Protein 1V7L (pdb70)

CATH classification: 3.20.19.10

B-factor: mean 31.14, std 14.41, range [12.65, 94.28]

Foldseek 3Di:
DKFKAFEAEEEEDAELCQQANPVQPPDPDLLSLLQCGSCPPDVCPSVPQAARYEYEYEEAHHDDDLDLSSLSNCVSRNHQAYEYQYYHVSNVVSNLQQQGWYWHDDDPVHDGGFIWMADQAFQWIQGPNDIDHTHHDHPVSNQCNVLRGVVSSCVVVPPVDD/DKFKAFEAEEEEDAALCQQQPPPPPPPLPLVSSLQCGSCPVCVPDSVPGAARYEYEYEYAAHADDLRLSSLSNCVSRNHQAYEYQYYHVSNVVSNLQQQGWYWHDHCPVHDGGFIWMADQAQQWIDTPNDIDRTHTDDPVSNQCNVLRGVVSVCVVVVVVVDD

Organism: Pyrococcus horikoshii (strain ATCC 700860 / DSM 12428 / JCM 9974 / NBRC 100139 / OT-3) (NCBI:txid70601)

Structure (mmCIF, N/CA/C/O backbone):
data_1V7L
#
_entry.id   1V7L
#
_cell.length_a   95.208
_cell.length_b   95.208
_cell.length_c   152.258
_cell.angle_alpha   90.00
_cell.angle_beta   90.00
_cell.angle_gamma   120.00
#
_symmetry.space_group_name_H-M   'P 62 2 2'
#
loop_
_entity.id
_entity.type
_entity.pdbx_description
1 polymer '3-isopropylmalate dehydratase small subunit'
2 water water
#
loop_
_atom_site.group_PDB
_atom_site.id
_atom_site.type_symbol
_atom_site.label_atom_id
_atom_site.label_alt_id
_atom_site.label_comp_id
_atom_site.label_asym_id
_atom_site.label_entity_id
_atom_site.label_seq_id
_atom_site.pdbx_PDB_ins_code
_atom_site.Cartn_x
_atom_site.Cartn_y
_atom_site.Cartn_z
_atom_site.occupancy
_atom_site.B_iso_or_equiv
_atom_site.auth_seq_id
_atom_site.auth_comp_id
_atom_site.auth_asym_id
_atom_site.auth_atom_id
_atom_site.pdbx_PDB_model_num
ATOM 1 N N . MET A 1 1 ? -27.804 20.528 -1.123 1.00 32.67 1 MET A N 1
ATOM 2 C CA . MET A 1 1 ? -26.616 21.377 -0.848 1.00 29.93 1 MET A CA 1
ATOM 3 C C . MET A 1 1 ? -25.477 20.977 -1.764 1.00 29.08 1 MET A C 1
ATOM 4 O O . MET A 1 1 ? -24.531 20.305 -1.324 1.00 26.96 1 MET A O 1
ATOM 9 N N . ILE A 1 2 ? -25.575 21.378 -3.031 1.00 26.06 2 ILE A N 1
ATOM 10 C CA . ILE A 1 2 ? -24.546 21.059 -4.009 1.00 24.85 2 ILE A CA 1
ATOM 11 C C . ILE A 1 2 ? -24.051 22.378 -4.600 1.00 24.24 2 ILE A C 1
ATOM 12 O O . ILE A 1 2 ? -24.834 23.258 -4.962 1.00 21.83 2 ILE A O 1
ATOM 17 N N . THR A 1 3 ? -22.736 22.521 -4.656 1.00 22.71 3 THR A N 1
ATOM 18 C CA . THR A 1 3 ? -22.134 23.745 -5.155 1.00 20.79 3 THR A CA 1
ATOM 19 C C . THR A 1 3 ? -20.988 23.389 -6.082 1.00 21.24 3 THR A C 1
ATOM 20 O O . THR A 1 3 ? -20.435 22.297 -6.000 1.00 20.00 3 THR A O 1
ATOM 24 N N . THR A 1 4 ? -20.623 24.328 -6.947 1.00 21.39 4 THR A N 1
ATOM 25 C CA . THR A 1 4 ? -19.516 24.122 -7.875 1.00 21.36 4 THR A CA 1
ATOM 26 C C . THR A 1 4 ? -18.668 25.368 -7.810 1.00 20.80 4 THR A C 1
ATOM 27 O O . THR A 1 4 ? -19.190 26.473 -7.848 1.00 19.26 4 THR A O 1
ATOM 31 N N . GLY A 1 5 ? -17.361 25.187 -7.691 1.00 19.92 5 GLY A N 1
ATOM 32 C CA . GLY A 1 5 ? -16.490 26.335 -7.629 1.00 19.10 5 GLY A CA 1
ATOM 33 C C . GLY A 1 5 ? -15.043 25.889 -7.635 1.00 19.08 5 GLY A C 1
ATOM 34 O O . GLY A 1 5 ? -14.722 24.715 -7.828 1.00 19.25 5 GLY A O 1
ATOM 35 N N . LYS A 1 6 ? -14.173 26.849 -7.388 1.00 18.63 6 LYS A N 1
ATOM 36 C CA . LYS A 1 6 ? -12.747 26.615 -7.394 1.00 17.84 6 LYS A CA 1
ATOM 37 C C . LYS A 1 6 ? -12.202 26.398 -6.003 1.00 16.05 6 LYS A C 1
ATOM 38 O O . LYS A 1 6 ? -12.672 26.998 -5.037 1.00 15.81 6 LYS A O 1
ATOM 44 N N . VAL A 1 7 ? -11.207 25.526 -5.914 1.00 15.54 7 VAL A N 1
ATOM 45 C CA . VAL A 1 7 ? -10.523 25.253 -4.668 1.00 13.81 7 VAL A CA 1
ATOM 46 C C . VAL A 1 7 ? -9.461 26.310 -4.372 1.00 16.50 7 VAL A C 1
ATOM 47 O O . VAL A 1 7 ? -8.681 26.694 -5.254 1.00 15.33 7 VAL A O 1
ATOM 51 N N . TRP A 1 8 ? -9.465 26.807 -3.140 1.00 15.16 8 TRP A N 1
ATOM 52 C CA . TRP A 1 8 ? -8.445 27.733 -2.672 1.00 17.22 8 TRP A CA 1
ATOM 53 C C . TRP A 1 8 ? -7.835 26.852 -1.593 1.00 16.48 8 TRP A C 1
ATOM 54 O O . TRP A 1 8 ? -8.453 26.595 -0.562 1.00 16.44 8 TRP A O 1
ATOM 65 N N . LYS A 1 9 ? -6.635 26.362 -1.848 1.00 16.55 9 LYS A N 1
ATOM 66 C CA . LYS A 1 9 ? -5.990 25.433 -0.926 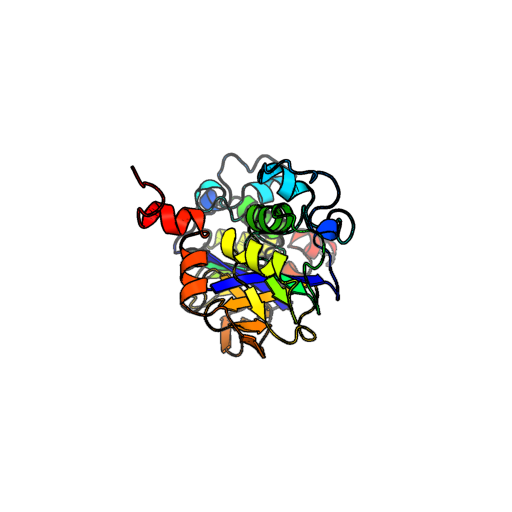1.00 16.08 9 LYS A CA 1
ATOM 67 C C . LYS A 1 9 ? -5.069 26.118 0.070 1.00 17.09 9 LYS A C 1
ATOM 68 O O . LYS A 1 9 ? -4.327 27.028 -0.294 1.00 15.12 9 LYS A O 1
ATOM 74 N N . PHE A 1 10 ? -5.136 25.689 1.327 1.00 14.96 10 PHE A N 1
ATOM 75 C CA . PHE A 1 10 ? -4.298 26.223 2.391 1.00 16.55 10 PHE A CA 1
ATOM 76 C C . PHE A 1 10 ? -3.669 25.034 3.089 1.00 16.01 10 PHE A C 1
ATOM 77 O O . PHE A 1 10 ? -4.100 23.902 2.878 1.00 16.20 10 PHE A O 1
ATOM 85 N N . GLY A 1 11 ? -2.666 25.293 3.924 1.00 15.29 11 GLY A N 1
ATOM 86 C CA . GLY A 1 11 ? -1.985 24.212 4.620 1.00 19.33 11 GLY A CA 1
ATOM 87 C C . GLY A 1 11 ? -2.543 23.867 5.994 1.00 20.10 11 GLY A C 1
ATOM 88 O O . GLY A 1 11 ? -3.756 23.972 6.225 1.00 20.36 11 GLY A O 1
ATOM 89 N N . ASP A 1 12 ? -1.657 23.449 6.895 1.00 18.62 12 ASP A N 1
ATOM 90 C CA . ASP A 1 12 ? -2.030 23.081 8.263 1.00 21.23 12 ASP A CA 1
ATOM 91 C C . ASP A 1 12 ? -2.051 24.255 9.212 1.00 20.71 12 ASP A C 1
ATOM 92 O O . ASP A 1 12 ? -1.395 25.275 8.991 1.00 17.96 12 ASP A O 1
ATOM 97 N N . ASP A 1 13 ? -2.783 24.070 10.298 1.00 21.42 13 ASP A N 1
ATOM 98 C CA . ASP A 1 13 ? -2.884 25.061 11.356 1.00 21.98 13 ASP A CA 1
ATOM 99 C C . ASP A 1 13 ? -3.255 26.473 10.937 1.00 21.53 13 ASP A C 1
ATOM 100 O O . ASP A 1 13 ? -2.719 27.442 11.470 1.00 21.54 13 ASP A O 1
ATOM 105 N N . ILE A 1 14 ? -4.173 26.613 9.989 1.00 20.38 14 ILE A N 1
ATOM 106 C CA . ILE A 1 14 ? -4.582 27.954 9.598 1.00 18.22 14 ILE A CA 1
ATOM 107 C C . ILE A 1 14 ? -5.320 28.542 10.794 1.00 19.33 14 ILE A C 1
ATOM 108 O O . ILE A 1 14 ? -6.299 27.962 11.286 1.00 18.78 14 ILE A O 1
ATOM 113 N N . SER A 1 15 ? -4.859 29.677 11.291 1.00 18.58 15 SER A N 1
ATOM 114 C CA . SER A 1 15 ? -5.540 30.285 12.426 1.00 17.24 15 SER A CA 1
ATOM 115 C C . SER A 1 15 ? -6.676 31.212 11.989 1.00 17.67 15 SER A C 1
ATOM 116 O O . SER A 1 15 ? -6.713 31.707 10.862 1.00 16.58 15 SER A O 1
ATOM 119 N N . THR A 1 16 ? -7.612 31.468 12.891 1.00 19.37 16 THR A N 1
ATOM 120 C CA . THR A 1 16 ? -8.710 32.362 12.536 1.00 19.85 16 THR A CA 1
ATOM 121 C C . THR A 1 16 ? -8.110 33.744 12.331 1.00 19.42 16 THR A C 1
ATOM 122 O O . THR A 1 16 ? -8.601 34.549 11.543 1.00 16.94 16 THR A O 1
ATOM 126 N N . ASP A 1 17 ? -7.016 34.008 13.034 1.00 20.55 17 ASP A N 1
ATOM 127 C CA . ASP A 1 17 ? -6.342 35.291 12.926 1.00 23.03 17 ASP A CA 1
ATOM 128 C C . ASP A 1 17 ? -5.783 35.506 11.505 1.00 23.39 17 ASP A C 1
ATOM 129 O O . ASP A 1 17 ? -5.706 36.635 11.025 1.00 25.83 17 ASP A O 1
ATOM 134 N N . GLU A 1 18 ? -5.409 34.425 10.825 1.00 23.35 18 GLU A N 1
ATOM 135 C CA . GLU A 1 18 ? -4.914 34.517 9.451 1.00 21.02 18 GLU A CA 1
ATOM 136 C C . GLU A 1 18 ? -6.108 34.741 8.513 1.00 21.52 18 GLU A C 1
ATOM 137 O O . GLU A 1 18 ? -6.000 35.441 7.517 1.00 19.21 18 GLU A O 1
ATOM 143 N N . ILE A 1 19 ? -7.242 34.124 8.828 1.00 19.99 19 ILE A N 1
ATOM 144 C CA . ILE A 1 19 ? -8.440 34.281 8.007 1.00 20.47 19 ILE A CA 1
ATOM 145 C C . ILE A 1 19 ? -8.933 35.726 8.139 1.00 19.18 19 ILE A C 1
ATOM 146 O O . ILE A 1 19 ? -9.199 36.382 7.151 1.00 22.51 19 ILE A O 1
ATOM 151 N N . THR A 1 20 ? -9.079 36.214 9.362 1.00 21.08 20 THR A N 1
ATOM 152 C CA . THR A 1 20 ? -9.489 37.600 9.571 1.00 21.43 20 THR A CA 1
ATOM 153 C C . THR A 1 20 ? -8.631 38.175 10.679 1.00 23.39 20 THR A C 1
ATOM 154 O O . THR A 1 20 ? -8.837 37.867 11.855 1.00 20.60 20 THR A O 1
ATOM 158 N N . PRO A 1 21 ? -7.632 38.999 10.314 1.00 26.27 21 PRO A N 1
ATOM 159 C CA . PRO A 1 21 ? -6.775 39.591 11.341 1.00 30.20 21 PRO A CA 1
ATOM 160 C C . PRO A 1 21 ? -7.615 40.237 12.441 1.00 34.43 21 PRO A C 1
ATOM 161 O O . PRO A 1 21 ? -8.699 40.791 12.182 1.00 35.75 21 PRO A O 1
ATOM 165 N N . GLY A 1 22 ? -7.109 40.151 13.668 1.00 37.41 22 GLY A N 1
ATOM 166 C CA . GLY A 1 22 ? -7.807 40.698 14.821 1.00 38.66 22 GLY A CA 1
ATOM 167 C C . GLY A 1 22 ? -8.126 42.179 14.764 1.00 40.20 22 GLY A C 1
ATOM 168 O O . GLY A 1 22 ? -8.902 42.681 15.572 1.00 41.88 22 GLY A O 1
ATOM 169 N N . ARG A 1 23 ? -7.535 42.893 13.818 1.00 41.27 23 ARG A N 1
ATOM 170 C CA . ARG A 1 23 ? -7.812 44.312 13.705 1.00 42.43 23 ARG A CA 1
ATOM 171 C C . ARG A 1 23 ? -9.031 44.564 12.806 1.00 42.75 23 ARG A C 1
ATOM 172 O O . ARG A 1 23 ? -9.232 45.696 12.362 1.00 43.95 23 ARG A O 1
ATOM 180 N N . TYR A 1 24 ? -9.855 43.539 12.558 1.00 40.98 24 TYR A N 1
ATOM 181 C CA . TYR A 1 24 ? -11.008 43.704 11.660 1.00 40.57 24 TYR A CA 1
ATOM 182 C C . TYR A 1 24 ? -12.415 43.311 12.121 1.00 41.40 24 TYR A C 1
ATOM 183 O O . TYR A 1 24 ? -13.392 43.566 11.404 1.00 40.84 24 TYR A O 1
ATOM 192 N N . ASN A 1 25 ? -12.535 42.691 13.287 1.00 41.05 25 ASN A N 1
ATOM 193 C CA . ASN A 1 25 ? -13.843 42.251 13.758 1.00 43.02 25 ASN A CA 1
ATOM 194 C C . ASN A 1 25 ? -14.831 43.365 14.129 1.00 42.33 25 ASN A C 1
ATOM 195 O O . ASN A 1 25 ? -16.045 43.177 14.016 1.00 43.30 25 ASN A O 1
ATOM 200 N N . LEU A 1 26 ? -14.323 44.518 14.556 1.00 41.44 26 LEU A N 1
ATOM 201 C CA . LEU A 1 26 ? -15.197 45.619 14.930 1.00 41.20 26 LEU A CA 1
ATOM 202 C C . LEU A 1 26 ? -16.015 46.123 13.751 1.00 41.48 26 LEU A C 1
ATOM 203 O O . LEU A 1 26 ? -15.680 47.134 13.125 1.00 39.44 26 LEU A O 1
ATOM 208 N N . THR A 1 27 ? -17.095 45.401 13.458 1.00 41.56 27 THR A N 1
ATOM 209 C CA . THR A 1 27 ? -17.996 45.733 12.355 1.00 41.34 27 THR A CA 1
ATOM 210 C C . THR A 1 27 ? -19.222 44.818 12.387 1.00 41.27 27 THR A C 1
ATOM 211 O O . THR A 1 27 ? -19.126 43.640 12.717 1.00 38.95 27 THR A O 1
ATOM 215 N N . LYS A 1 28 ? -20.385 45.375 12.075 1.00 41.12 28 LYS A N 1
ATOM 216 C CA . LYS A 1 28 ? -21.599 44.570 12.031 1.00 42.27 28 LYS A CA 1
ATOM 217 C C . LYS A 1 28 ? -21.961 44.433 10.547 1.00 41.39 28 LYS A C 1
ATOM 218 O O . LYS A 1 28 ? -23.140 44.343 10.154 1.00 39.77 28 LYS A O 1
ATOM 224 N N . ASP A 1 29 ? -20.906 44.418 9.729 1.00 37.92 29 ASP A N 1
ATOM 225 C CA . ASP A 1 29 ? -21.047 44.290 8.294 1.00 35.87 29 ASP A CA 1
ATOM 226 C C . ASP A 1 29 ? -20.129 43.162 7.804 1.00 34.37 29 ASP A C 1
ATOM 227 O O . ASP A 1 29 ? -18.924 43.351 7.589 1.00 33.01 29 ASP A O 1
ATOM 232 N N . PRO A 1 30 ? -20.695 41.961 7.638 1.00 33.04 30 PRO A N 1
ATOM 233 C CA . PRO A 1 30 ? -19.931 40.801 7.174 1.00 31.53 30 PRO A CA 1
ATOM 234 C C . PRO A 1 30 ? -19.224 41.104 5.847 1.00 29.66 30 PRO A C 1
ATOM 235 O O . PRO A 1 30 ? -18.156 40.571 5.578 1.00 27.94 30 PRO A O 1
ATOM 239 N N . LYS A 1 31 ? -19.827 41.964 5.030 1.00 28.74 31 LYS A N 1
ATOM 240 C CA . LYS A 1 31 ? -19.237 42.334 3.746 1.00 29.57 31 LYS A CA 1
ATOM 241 C C . LYS A 1 31 ? -17.865 42.954 3.966 1.00 29.44 31 LYS A C 1
ATOM 242 O O . LYS A 1 31 ? -16.946 42.743 3.177 1.00 28.73 31 LYS A O 1
ATOM 248 N N . GLU A 1 32 ? -17.715 43.703 5.054 1.00 27.52 32 GLU A N 1
ATOM 249 C CA . GLU A 1 32 ? -16.428 44.322 5.332 1.00 28.42 32 GLU A CA 1
ATOM 250 C C . GLU A 1 32 ? -15.406 43.259 5.669 1.00 27.50 32 GLU A C 1
ATOM 251 O O . GLU A 1 32 ? -14.255 43.350 5.256 1.00 27.25 32 GLU A O 1
ATOM 257 N N . LEU A 1 33 ? -15.832 42.237 6.403 1.00 24.54 33 LEU A N 1
ATOM 258 C CA . LEU A 1 33 ? -14.947 41.133 6.760 1.00 23.86 33 LEU A CA 1
ATOM 259 C C . LEU A 1 33 ? -14.540 40.387 5.495 1.00 23.92 33 LEU A C 1
ATOM 260 O O . LEU A 1 33 ? -13.384 39.999 5.324 1.00 24.19 33 LEU A O 1
ATOM 265 N N . ALA A 1 34 ? -15.512 40.175 4.613 1.00 24.04 34 ALA A N 1
ATOM 266 C CA . ALA A 1 34 ? -15.269 39.480 3.362 1.00 25.26 34 ALA A CA 1
ATOM 267 C C . ALA A 1 34 ? -14.091 40.091 2.611 1.00 26.15 34 ALA A C 1
ATOM 268 O O . ALA A 1 34 ? -13.296 39.383 2.008 1.00 26.50 34 ALA A O 1
ATOM 270 N N . LYS A 1 35 ? -13.989 41.414 2.652 1.00 26.45 35 LYS A N 1
ATOM 271 C CA . LYS A 1 35 ? -12.932 42.131 1.947 1.00 26.34 35 LYS A CA 1
ATOM 272 C C . LYS A 1 35 ? -11.526 41.877 2.460 1.00 24.09 35 LYS A C 1
ATOM 273 O O . LYS A 1 35 ? -10.553 42.035 1.711 1.00 22.49 35 LYS A O 1
ATOM 279 N N . ILE A 1 36 ? -11.404 41.492 3.724 1.00 21.95 36 ILE A N 1
ATOM 280 C CA . ILE A 1 36 ? -10.084 41.269 4.295 1.00 20.96 36 ILE A CA 1
ATOM 281 C C . ILE A 1 36 ? -9.730 39.820 4.617 1.00 22.24 36 ILE A C 1
ATOM 282 O O . ILE A 1 36 ? -8.698 39.550 5.260 1.00 21.66 36 ILE A O 1
ATOM 287 N N . ALA A 1 37 ? -10.559 38.888 4.148 1.00 18.92 37 ALA A N 1
ATOM 288 C CA . ALA A 1 37 ? -10.324 37.473 4.402 1.00 18.53 37 ALA A CA 1
ATOM 289 C C . ALA A 1 37 ? -8.962 37.034 3.826 1.00 18.71 37 ALA A C 1
ATOM 290 O O . ALA A 1 37 ? -8.693 37.227 2.636 1.00 17.89 37 ALA A O 1
ATOM 292 N N . PHE A 1 38 ? -8.120 36.450 4.679 1.00 17.05 38 PHE A N 1
ATOM 293 C CA . PHE A 1 38 ? -6.789 35.971 4.289 1.00 18.57 38 PHE A CA 1
ATOM 294 C C . PHE A 1 38 ? -5.945 37.071 3.657 1.00 21.01 38 PHE A C 1
ATOM 295 O O . PHE A 1 38 ? -5.002 36.780 2.914 1.00 21.95 38 PHE A O 1
ATOM 303 N N . ILE A 1 39 ? -6.289 38.319 3.961 1.00 22.22 39 ILE A N 1
ATOM 304 C CA . ILE A 1 39 ? -5.614 39.472 3.385 1.00 25.27 39 ILE A CA 1
ATOM 305 C C . ILE A 1 39 ? -4.082 39.451 3.471 1.00 25.91 39 ILE A C 1
ATOM 306 O O . ILE A 1 39 ? -3.408 39.811 2.513 1.00 24.50 39 ILE A O 1
ATOM 311 N N . GLU A 1 40 ? -3.529 39.002 4.592 1.00 27.68 40 GLU A N 1
ATOM 312 C CA . GLU A 1 40 ? -2.074 38.993 4.744 1.00 30.25 40 GLU A CA 1
ATOM 313 C C . GLU A 1 40 ? -1.339 37.755 4.258 1.00 31.61 40 GLU A C 1
ATOM 314 O O . GLU A 1 40 ? -0.150 37.832 3.960 1.00 33.99 40 GLU A O 1
ATOM 320 N N . VAL A 1 41 ? -2.020 36.619 4.178 1.00 30.78 41 VAL A N 1
ATOM 321 C CA . VAL A 1 41 ? -1.370 35.391 3.732 1.00 30.93 41 VAL A CA 1
ATOM 322 C C . VAL A 1 41 ? -1.617 35.116 2.240 1.00 30.25 41 VAL A C 1
ATOM 323 O O . VAL A 1 41 ? -0.798 34.501 1.565 1.00 31.37 41 VAL A O 1
ATOM 327 N N . ARG A 1 42 ? -2.747 35.577 1.724 1.00 29.34 42 ARG A N 1
ATOM 328 C CA . ARG A 1 42 ? -3.060 35.377 0.317 1.00 28.02 42 ARG A CA 1
ATOM 329 C C . ARG A 1 42 ? -3.927 36.535 -0.114 1.00 27.64 42 ARG A C 1
ATOM 330 O O . ARG A 1 42 ? -5.151 36.422 -0.183 1.00 27.92 42 ARG A O 1
ATOM 338 N N . PRO A 1 43 ? -3.296 37.677 -0.393 1.00 27.42 43 PRO A N 1
ATOM 339 C CA . PRO A 1 43 ? -3.976 38.899 -0.809 1.00 26.02 43 PRO A CA 1
ATOM 340 C C . PRO A 1 43 ? -4.952 38.840 -1.975 1.00 26.86 43 PRO A C 1
ATOM 341 O O . PRO A 1 43 ? -5.849 39.662 -2.048 1.00 26.86 43 PRO A O 1
ATOM 345 N N . ASP A 1 44 ? -4.804 37.884 -2.880 1.00 27.42 44 ASP A N 1
ATOM 346 C CA . ASP A 1 44 ? -5.737 37.842 -4.006 1.00 31.31 44 ASP A CA 1
ATOM 347 C C . ASP A 1 44 ? -7.011 37.053 -3.687 1.00 29.51 44 ASP A C 1
ATOM 348 O O . ASP A 1 44 ? -7.981 37.089 -4.449 1.00 28.38 44 ASP A O 1
ATOM 353 N N . PHE A 1 45 ? -7.025 36.366 -2.547 1.00 24.79 45 PHE A N 1
ATOM 354 C CA . PHE A 1 45 ? -8.194 35.584 -2.199 1.00 23.46 45 PHE A CA 1
ATOM 355 C C . PHE A 1 45 ? -9.529 36.368 -2.106 1.00 21.64 45 PHE A C 1
ATOM 356 O O . PHE A 1 45 ? -10.464 36.070 -2.833 1.00 21.86 45 PHE A O 1
ATOM 364 N N . ALA A 1 46 ? -9.616 37.375 -1.248 1.00 22.02 46 ALA A N 1
ATOM 365 C CA . ALA A 1 46 ? -10.871 38.108 -1.077 1.00 25.00 46 ALA A CA 1
ATOM 366 C C . ALA A 1 46 ? -11.499 38.682 -2.353 1.00 27.31 46 ALA A C 1
ATOM 367 O O . ALA A 1 46 ? -12.718 38.595 -2.549 1.00 26.55 46 ALA A O 1
ATOM 369 N N . ARG A 1 47 ? -10.671 39.255 -3.217 1.00 26.34 47 ARG A N 1
ATOM 370 C CA . ARG A 1 47 ? -11.149 39.857 -4.459 1.00 28.23 47 ARG A CA 1
ATOM 371 C C . ARG A 1 47 ? -11.448 38.839 -5.551 1.00 24.31 47 ARG A C 1
ATOM 372 O O . ARG A 1 47 ? -12.364 39.028 -6.351 1.00 25.63 47 ARG A O 1
ATOM 380 N N . ASN A 1 48 ? -10.706 37.739 -5.570 1.00 21.69 48 ASN A N 1
ATOM 381 C CA . ASN A 1 48 ? -10.908 36.748 -6.625 1.00 21.13 48 ASN A CA 1
ATOM 382 C C . ASN A 1 48 ? -11.872 35.603 -6.340 1.00 19.82 48 ASN A C 1
ATOM 383 O O . ASN A 1 48 ? -12.331 34.927 -7.264 1.00 17.99 48 ASN A O 1
ATOM 388 N N . VAL A 1 49 ? -12.159 35.365 -5.066 1.00 17.86 49 VAL A N 1
ATOM 389 C CA . VAL A 1 49 ? -13.093 34.306 -4.711 1.00 17.82 49 VAL A CA 1
ATOM 390 C C . VAL A 1 49 ? -14.475 34.615 -5.286 1.00 16.52 49 VAL A C 1
ATOM 391 O O . VAL A 1 49 ? -14.896 35.766 -5.327 1.00 17.14 49 VAL A O 1
ATOM 395 N N . ARG A 1 50 ? -15.160 33.577 -5.739 1.00 17.76 50 ARG A N 1
ATOM 396 C CA . ARG A 1 50 ? -16.524 33.710 -6.247 1.00 18.31 50 ARG A CA 1
ATOM 397 C C . ARG A 1 50 ? -17.411 32.781 -5.450 1.00 18.16 50 ARG A C 1
ATOM 398 O O . ARG A 1 50 ? -16.958 31.732 -4.991 1.00 18.36 50 ARG A O 1
ATOM 406 N N . PRO A 1 51 ? -18.688 33.155 -5.261 1.00 17.34 51 PRO A N 1
ATOM 407 C CA . PRO A 1 51 ? -19.578 32.275 -4.507 1.00 17.03 51 PRO A CA 1
ATOM 408 C C . PRO A 1 51 ? -19.496 30.872 -5.107 1.00 16.29 51 PRO A C 1
ATOM 409 O O . PRO A 1 51 ? -19.433 30.725 -6.317 1.00 16.72 51 PRO A O 1
ATOM 413 N N . GLY A 1 52 ? -19.464 29.855 -4.255 1.00 16.19 52 GLY A N 1
ATOM 414 C CA . GLY A 1 52 ? -19.375 28.490 -4.736 1.00 16.78 52 GLY A CA 1
ATOM 415 C C . GLY A 1 52 ? -17.958 27.952 -4.600 1.00 16.31 52 GLY A C 1
ATOM 416 O O . GLY A 1 52 ? -17.752 26.741 -4.601 1.00 16.47 52 GLY A O 1
ATOM 417 N N . ASP A 1 53 ? -16.974 28.848 -4.512 1.00 15.50 53 ASP A N 1
ATOM 418 C CA . ASP A 1 53 ? -15.593 28.397 -4.337 1.00 17.61 53 ASP A CA 1
ATOM 419 C C . ASP A 1 53 ? -15.498 27.723 -2.975 1.00 17.95 53 ASP A C 1
ATOM 420 O O . ASP A 1 53 ? -16.332 27.959 -2.084 1.00 18.08 53 ASP A O 1
ATOM 425 N N . VAL A 1 54 ? -14.487 26.880 -2.812 1.00 16.90 54 VAL A N 1
ATOM 426 C CA . VAL A 1 54 ? -14.306 26.160 -1.567 1.00 17.66 54 VAL A CA 1
ATOM 427 C C . VAL A 1 54 ? -12.926 26.350 -0.973 1.00 17.44 54 VAL A C 1
ATOM 428 O O . VAL A 1 54 ? -11.930 26.429 -1.690 1.00 14.78 54 VAL A O 1
ATOM 432 N N . VAL A 1 55 ? -12.888 26.483 0.343 1.00 15.14 55 VAL A N 1
ATOM 433 C CA . VAL A 1 55 ? -11.629 26.598 1.046 1.00 16.00 55 VAL A CA 1
ATOM 434 C C . VAL A 1 55 ? -11.267 25.160 1.419 1.00 15.06 55 VAL A C 1
ATOM 435 O O . VAL A 1 55 ? -12.067 24.443 2.022 1.00 15.54 55 VAL A O 1
ATOM 439 N N . VAL A 1 56 ? -10.086 24.723 1.011 1.00 14.89 56 VAL A N 1
ATOM 440 C CA . VAL A 1 56 ? -9.625 23.375 1.306 1.00 14.41 56 VAL A CA 1
ATOM 441 C C . VAL A 1 56 ? -8.340 23.558 2.097 1.00 15.69 56 VAL A C 1
ATOM 442 O O . VAL A 1 56 ? -7.483 24.362 1.728 1.00 14.90 56 VAL A O 1
ATOM 446 N N . ALA A 1 57 ? -8.196 22.815 3.189 1.00 15.39 57 ALA A N 1
ATOM 447 C CA . ALA A 1 57 ? -7.008 22.958 4.010 1.00 16.31 57 ALA A CA 1
ATOM 448 C C . ALA A 1 57 ? -6.568 21.636 4.576 1.00 17.88 57 ALA A C 1
ATOM 449 O O . ALA A 1 57 ? -7.230 20.606 4.379 1.00 18.32 57 ALA A O 1
ATOM 451 N N . GLY A 1 58 ? -5.452 21.688 5.295 1.00 17.56 58 GLY A N 1
ATOM 452 C CA . GLY A 1 58 ? -4.888 20.497 5.898 1.00 18.28 58 GLY A CA 1
ATOM 453 C C . GLY A 1 58 ? -5.450 20.310 7.286 1.00 18.82 58 GLY A C 1
ATOM 454 O O . GLY A 1 58 ? -6.646 20.481 7.506 1.00 18.20 58 GLY A O 1
ATOM 455 N N . LYS A 1 59 ? -4.602 19.979 8.247 1.00 19.23 59 LYS A N 1
ATOM 456 C CA . LYS A 1 59 ? -5.128 19.763 9.586 1.00 22.90 59 LYS A CA 1
ATOM 457 C C . LYS A 1 59 ? -5.319 21.045 10.380 1.00 21.85 59 LYS A C 1
ATOM 458 O O . LYS A 1 59 ? -4.773 22.104 10.040 1.00 19.69 59 LYS A O 1
ATOM 464 N N . ASN A 1 60 ? -6.145 20.935 11.413 1.00 20.76 60 ASN A N 1
ATOM 465 C CA . ASN A 1 60 ? -6.411 22.025 12.329 1.00 21.18 60 ASN A CA 1
ATOM 466 C C . ASN A 1 60 ? -6.803 23.324 11.691 1.00 21.13 60 ASN A C 1
ATOM 467 O O . ASN A 1 60 ? -6.281 24.381 12.038 1.00 19.68 60 ASN A O 1
ATOM 472 N N . PHE A 1 61 ? -7.737 23.264 10.759 1.00 21.30 61 PHE A N 1
ATOM 473 C CA . PHE A 1 61 ? -8.146 24.494 10.137 1.00 18.77 61 PHE A CA 1
ATOM 474 C C . PHE A 1 61 ? -9.000 25.289 11.110 1.00 19.59 61 PHE A C 1
ATOM 475 O O . PHE A 1 61 ? -9.973 24.780 11.676 1.00 18.45 61 PHE A O 1
ATOM 483 N N . GLY A 1 62 ? -8.628 26.544 11.307 1.00 18.89 62 GLY A N 1
ATOM 484 C CA . GLY A 1 62 ? -9.405 27.408 12.165 1.00 17.97 62 GLY A CA 1
ATOM 485 C C . GLY A 1 62 ? -9.054 27.419 13.630 1.00 20.26 62 GLY A C 1
ATOM 486 O O . GLY A 1 62 ? -9.913 27.715 14.457 1.00 19.10 62 GLY A O 1
ATOM 487 N N . ILE A 1 63 ? -7.814 27.090 13.972 1.00 18.38 63 ILE A N 1
ATOM 488 C CA . ILE A 1 63 ? -7.428 27.133 15.375 1.00 19.37 63 ILE A CA 1
ATOM 489 C C . ILE A 1 63 ? -7.163 28.587 15.768 1.00 18.45 63 ILE A C 1
ATOM 490 O O . ILE A 1 63 ? -7.273 29.492 14.939 1.00 17.56 63 ILE A O 1
ATOM 495 N N . GLY A 1 64 ? -6.831 28.807 17.034 1.00 20.76 64 GLY A N 1
ATOM 496 C CA . GLY A 1 64 ? -6.543 30.152 17.512 1.00 20.13 64 GLY A CA 1
ATOM 497 C C . GLY A 1 64 ? -7.755 30.846 18.118 1.00 20.47 64 GLY A C 1
ATOM 498 O O . GLY A 1 64 ? -8.579 30.214 18.764 1.00 23.07 64 GLY A O 1
ATOM 499 N N . SER A 1 65 ? -7.861 32.147 17.904 1.00 19.53 65 SER A N 1
ATOM 500 C CA . SER A 1 65 ? -8.967 32.944 18.438 1.00 21.80 65 SER A CA 1
ATOM 501 C C . SER A 1 65 ? -10.343 32.319 18.185 1.00 21.68 65 SER A C 1
ATOM 502 O O . SER A 1 65 ? -10.588 31.701 17.146 1.00 21.24 65 SER A O 1
ATOM 505 N N . SER A 1 66 ? -11.231 32.503 19.150 1.00 21.21 66 SER A N 1
ATOM 506 C CA . SER A 1 66 ? -12.585 31.987 19.089 1.00 23.44 66 SER A CA 1
ATOM 507 C C . SER A 1 66 ? -13.539 32.932 18.367 1.00 25.33 66 SER A C 1
ATOM 508 O O . SER A 1 66 ? -14.724 32.622 18.241 1.00 25.97 66 SER A O 1
ATOM 511 N N . ARG A 1 67 ? -13.041 34.078 17.911 1.00 24.39 67 ARG A N 1
ATOM 512 C CA . ARG A 1 67 ? -13.894 35.042 17.223 1.00 25.14 67 ARG A CA 1
ATOM 513 C C . ARG A 1 67 ? -14.637 34.431 16.026 1.00 24.74 67 ARG A C 1
ATOM 514 O O . ARG A 1 67 ? -14.074 33.617 15.290 1.00 21.95 67 ARG A O 1
ATOM 522 N N . GLU A 1 68 ? -15.898 34.828 15.835 1.00 23.86 68 GLU A N 1
ATOM 523 C CA . GLU A 1 68 ? -16.707 34.316 14.720 1.00 24.11 68 GLU A CA 1
ATOM 524 C C . GLU A 1 68 ? -16.396 34.987 13.375 1.00 22.22 68 GLU A C 1
ATOM 525 O O . GLU A 1 68 ? -16.812 34.497 12.329 1.00 20.98 68 GLU A O 1
ATOM 531 N N . SER A 1 69 ? -15.687 36.107 13.406 1.00 21.25 69 SER A N 1
ATOM 532 C CA . SER A 1 69 ? -15.377 36.843 12.191 1.00 20.58 69 SER A CA 1
ATOM 533 C C . SER A 1 69 ? -14.808 35.971 11.081 1.00 19.41 69 SER A C 1
ATOM 534 O O . SER A 1 69 ? -15.110 36.200 9.915 1.00 18.34 69 SER A O 1
ATOM 537 N N . ALA A 1 70 ? -13.996 34.972 11.422 1.00 17.91 70 ALA A N 1
ATOM 538 C CA . ALA A 1 70 ? -13.420 34.116 10.373 1.00 18.23 70 ALA A CA 1
ATOM 539 C C . ALA A 1 70 ? -14.537 33.435 9.568 1.00 18.91 70 ALA A C 1
ATOM 540 O O . ALA A 1 70 ? -14.586 33.548 8.338 1.00 20.31 70 ALA A O 1
ATOM 542 N N . ALA A 1 71 ? -15.427 32.727 10.264 1.00 15.21 71 ALA A N 1
ATOM 543 C CA . ALA A 1 71 ? -16.543 32.075 9.594 1.00 16.01 71 ALA A CA 1
ATOM 544 C C . ALA A 1 71 ? -17.439 33.086 8.896 1.00 17.46 71 ALA A C 1
ATOM 545 O O . ALA A 1 71 ? -17.985 32.799 7.824 1.00 18.79 71 ALA A O 1
ATOM 547 N N . LEU A 1 72 ? -17.640 34.248 9.521 1.00 18.34 72 LEU A N 1
ATOM 548 C CA . LEU A 1 72 ? -18.493 35.296 8.948 1.00 18.64 72 LEU A CA 1
ATOM 549 C C . LEU A 1 72 ? -17.945 35.797 7.628 1.00 19.19 72 LEU A C 1
ATOM 550 O O . LEU A 1 72 ? -18.689 36.068 6.693 1.00 18.40 72 LEU A O 1
ATOM 555 N N . ALA A 1 73 ? -16.630 35.938 7.571 1.00 18.37 73 ALA A N 1
ATOM 556 C CA . ALA A 1 73 ? -15.977 36.422 6.365 1.00 17.57 73 ALA A CA 1
ATOM 557 C C . ALA A 1 73 ? -16.140 35.427 5.207 1.00 16.80 73 ALA A C 1
ATOM 558 O O . ALA A 1 73 ? -16.432 35.813 4.066 1.00 16.04 73 ALA A O 1
ATOM 560 N N . LEU A 1 74 ? -15.950 34.151 5.507 1.00 15.33 74 LEU A N 1
ATOM 561 C CA . LEU A 1 74 ? -16.053 33.115 4.489 1.00 16.26 74 LEU A CA 1
ATOM 562 C C . LEU A 1 74 ? -17.476 33.046 3.953 1.00 16.55 74 LEU A C 1
ATOM 563 O O . LEU A 1 74 ? -17.699 33.010 2.741 1.00 18.44 74 LEU A O 1
ATOM 568 N N . LYS A 1 75 ? -18.445 33.044 4.858 1.00 16.92 75 LYS A N 1
ATOM 569 C CA . LYS A 1 75 ? -19.831 33.000 4.431 1.00 18.04 75 LYS A CA 1
ATOM 570 C C . LYS A 1 75 ? -20.204 34.235 3.611 1.00 19.97 75 LYS A C 1
ATOM 571 O O . LYS A 1 75 ? -20.928 34.128 2.620 1.00 19.84 75 LYS A O 1
ATOM 577 N N . ALA A 1 76 ? -19.699 35.404 4.005 1.00 20.07 76 ALA A N 1
ATOM 578 C CA . ALA A 1 76 ? -20.012 36.645 3.292 1.00 20.45 76 ALA A CA 1
ATOM 579 C C . ALA A 1 76 ? -19.475 36.637 1.861 1.00 21.26 76 ALA A C 1
ATOM 580 O O . ALA A 1 76 ? -20.060 37.240 0.944 1.00 19.27 76 ALA A O 1
ATOM 582 N N . LEU A 1 77 ? -18.349 35.958 1.683 1.00 20.24 77 LEU A N 1
ATOM 583 C CA . LEU A 1 77 ? -17.709 35.833 0.383 1.00 20.16 77 LEU A CA 1
ATOM 584 C C . LEU A 1 77 ? -18.460 34.833 -0.491 1.00 19.38 77 LEU A C 1
ATOM 585 O O . LEU A 1 77 ? -18.207 34.741 -1.691 1.00 19.92 77 LEU A O 1
ATOM 590 N N . GLY A 1 78 ? -19.369 34.066 0.100 1.00 17.57 78 GLY A N 1
ATOM 591 C CA . GLY A 1 78 ? -20.077 33.085 -0.697 1.00 15.86 78 GLY A CA 1
ATOM 592 C C . GLY A 1 78 ? -19.312 31.777 -0.768 1.00 14.65 78 GLY A C 1
ATOM 593 O O . GLY A 1 78 ? -19.628 30.933 -1.586 1.00 17.11 78 GLY A O 1
ATOM 594 N N . ILE A 1 79 ? -18.289 31.606 0.065 1.00 17.07 79 ILE A N 1
ATOM 595 C CA . ILE A 1 79 ? -17.536 30.348 0.060 1.00 16.61 79 ILE A CA 1
ATOM 596 C C . ILE A 1 79 ? -18.534 29.220 0.332 1.00 17.32 79 ILE A C 1
ATOM 597 O O . ILE A 1 79 ? -19.282 29.278 1.305 1.00 16.11 79 ILE A O 1
ATOM 602 N N . ALA A 1 80 ? -18.552 28.210 -0.531 1.00 16.99 80 ALA A N 1
ATOM 603 C CA . ALA A 1 80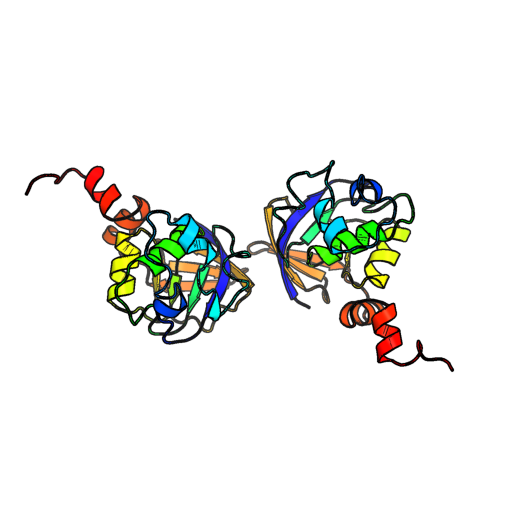 ? -19.496 27.094 -0.387 1.00 19.62 80 ALA A CA 1
ATOM 604 C C . ALA A 1 80 ? -19.334 26.340 0.928 1.00 19.89 80 ALA A C 1
ATOM 605 O O . ALA A 1 80 ? -20.303 25.845 1.505 1.00 18.76 80 ALA A O 1
ATOM 607 N N . GLY A 1 81 ? -18.098 26.260 1.398 1.00 18.57 81 GLY A N 1
ATOM 608 C CA . GLY A 1 81 ? -17.825 25.548 2.620 1.00 18.16 81 GLY A CA 1
ATOM 609 C C . GLY A 1 81 ? -16.334 25.337 2.762 1.00 17.89 81 GLY A C 1
ATOM 610 O O . GLY A 1 81 ? -15.542 25.880 1.976 1.00 15.95 81 GLY A O 1
ATOM 611 N N . VAL A 1 82 ? -15.953 24.566 3.776 1.00 16.65 82 VAL A N 1
ATOM 612 C CA . VAL A 1 82 ? -14.557 24.277 4.026 1.00 16.57 82 VAL A CA 1
ATOM 613 C C . VAL A 1 82 ? -14.327 22.780 4.116 1.00 17.66 82 VAL A C 1
ATOM 614 O O . VAL A 1 82 ? -15.042 22.059 4.819 1.00 18.29 82 VAL A O 1
ATOM 618 N N . ILE A 1 83 ? -13.324 22.313 3.398 1.00 14.83 83 ILE A N 1
ATOM 619 C CA . ILE A 1 83 ? -12.978 20.898 3.421 1.00 15.50 83 ILE A CA 1
ATOM 620 C C . ILE A 1 83 ? -11.593 20.854 4.046 1.00 16.10 83 ILE A C 1
ATOM 621 O O . ILE A 1 83 ? -10.657 21.469 3.527 1.00 16.57 83 ILE A O 1
ATOM 626 N N . ALA A 1 84 ? -11.452 20.144 5.155 1.00 16.29 84 ALA A N 1
ATOM 627 C CA . ALA A 1 84 ? -10.159 20.078 5.827 1.00 17.64 84 ALA A CA 1
ATOM 628 C C . ALA A 1 84 ? -9.920 18.713 6.444 1.00 19.56 84 ALA A C 1
ATOM 629 O O . ALA A 1 84 ? -10.849 17.925 6.606 1.00 18.34 84 ALA A O 1
ATOM 631 N N . GLU A 1 85 ? -8.673 18.427 6.780 1.00 20.45 85 GLU A N 1
ATOM 632 C CA . GLU A 1 85 ? -8.362 17.142 7.387 1.00 22.87 85 GLU A CA 1
ATOM 633 C C . GLU A 1 85 ? -8.861 17.122 8.825 1.00 21.30 85 GLU A C 1
ATOM 634 O O . GLU A 1 85 ? -9.196 16.068 9.342 1.00 22.41 85 GLU A O 1
ATOM 640 N N . SER A 1 86 ? -8.896 18.289 9.464 1.00 20.59 86 SER A N 1
ATOM 641 C CA . SER A 1 86 ? -9.401 18.438 10.826 1.00 22.40 86 SER A CA 1
ATOM 642 C C . SER A 1 86 ? -9.653 19.922 11.068 1.00 21.62 86 SER A C 1
ATOM 643 O O . SER A 1 86 ? -9.076 20.781 10.402 1.00 20.46 86 SER A O 1
ATOM 646 N N . PHE A 1 87 ? 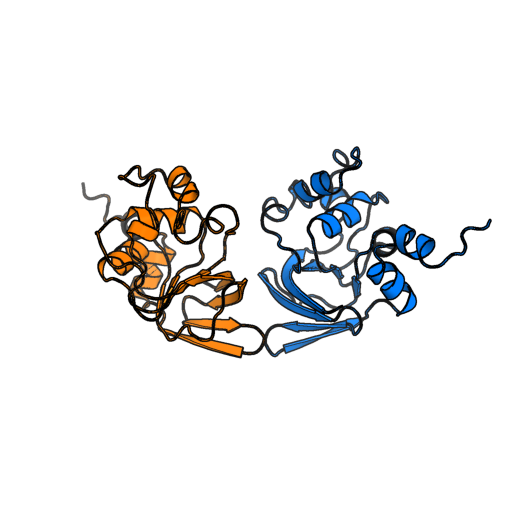-10.517 20.213 12.023 1.00 19.72 87 PHE A N 1
ATOM 647 C CA . PHE A 1 87 ? -10.879 21.585 12.347 1.00 20.79 87 PHE A CA 1
ATOM 648 C C . PHE A 1 87 ? -10.609 21.956 13.785 1.00 20.28 87 PHE A C 1
ATOM 649 O O . PHE A 1 87 ? -10.658 21.108 14.674 1.00 20.36 87 PHE A O 1
ATOM 657 N N . GLY A 1 88 ? -10.327 23.232 14.015 1.00 20.27 88 GLY A N 1
ATOM 658 C CA . GLY A 1 88 ? -10.169 23.680 15.381 1.00 21.02 88 GLY A CA 1
ATOM 659 C C . GLY A 1 88 ? -11.591 23.524 15.912 1.00 23.20 88 GLY A C 1
ATOM 660 O O . GLY A 1 88 ? -12.549 23.823 15.188 1.00 21.90 88 GLY A O 1
ATOM 661 N N . ARG A 1 89 ? -11.733 23.061 17.154 1.00 21.67 89 ARG A N 1
ATOM 662 C CA . ARG A 1 89 ? -13.041 22.825 17.788 1.00 25.81 89 ARG A CA 1
ATOM 663 C C . ARG A 1 89 ? -13.987 24.030 17.763 1.00 22.86 89 ARG A C 1
ATOM 664 O O . ARG A 1 89 ? -15.177 23.905 17.467 1.00 22.42 89 ARG A O 1
ATOM 672 N N . ILE A 1 90 ? -13.451 25.192 18.099 1.00 21.03 90 ILE A N 1
ATOM 673 C CA . ILE A 1 90 ? -14.238 26.409 18.136 1.00 21.18 90 ILE A CA 1
ATOM 674 C C . ILE A 1 90 ? -14.648 26.855 16.743 1.00 21.23 90 ILE A C 1
ATOM 675 O O . ILE A 1 90 ? -15.764 27.349 16.533 1.00 21.67 90 ILE A O 1
ATOM 680 N N . PHE A 1 91 ? -13.753 26.705 15.774 1.00 19.80 91 PHE A N 1
ATOM 681 C CA . PHE A 1 91 ? -14.103 27.128 14.426 1.00 19.48 91 PHE A CA 1
ATOM 682 C C . PHE A 1 91 ? -15.244 26.264 13.904 1.00 18.08 91 PHE A C 1
ATOM 683 O O . PHE A 1 91 ? -16.132 26.745 13.220 1.00 18.15 91 PHE A O 1
ATOM 691 N N . TYR A 1 92 ? -15.175 24.974 14.196 1.00 19.18 92 TYR A N 1
ATOM 692 C CA . TYR A 1 92 ? -16.203 24.037 13.775 1.00 20.20 92 TYR A CA 1
ATOM 693 C C . TYR A 1 92 ? -17.550 24.527 14.307 1.00 20.10 92 TYR A C 1
ATOM 694 O O . TYR A 1 92 ? -18.534 24.667 13.565 1.00 20.49 92 TYR A O 1
ATOM 703 N N . ARG A 1 93 ? -17.578 24.807 15.601 1.00 21.50 93 ARG A N 1
ATOM 704 C CA . ARG A 1 93 ? -18.786 25.309 16.245 1.00 23.15 93 ARG A CA 1
ATOM 705 C C . ARG A 1 93 ? -19.231 26.612 15.577 1.00 22.80 93 ARG A C 1
ATOM 706 O O . ARG A 1 93 ? -20.402 26.772 15.209 1.00 21.94 93 ARG A O 1
ATOM 714 N N . ASN A 1 94 ? -18.295 27.545 15.395 1.00 21.86 94 ASN A N 1
ATOM 715 C CA . ASN A 1 94 ? -18.632 28.813 14.761 1.00 19.92 94 ASN A CA 1
ATOM 716 C C . ASN A 1 94 ? -19.129 28.646 13.336 1.00 20.28 94 ASN A C 1
ATOM 717 O O . ASN A 1 94 ? -20.029 29.373 12.900 1.00 21.00 94 ASN A O 1
ATOM 722 N N . ALA A 1 95 ? -18.538 27.702 12.608 1.00 19.34 95 ALA A N 1
ATOM 723 C CA . ALA A 1 95 ? -18.928 27.444 11.226 1.00 22.75 95 ALA A CA 1
ATOM 724 C C . ALA A 1 95 ? -20.404 27.057 11.160 1.00 21.19 95 ALA A C 1
ATOM 725 O O . ALA A 1 95 ? -21.161 27.564 10.322 1.00 21.20 95 ALA A O 1
ATOM 727 N N . ILE A 1 96 ? -20.788 26.145 12.041 1.00 22.22 96 ILE A N 1
ATOM 728 C CA . ILE A 1 96 ? -22.163 25.671 12.123 1.00 21.81 96 ILE A CA 1
ATOM 729 C C . ILE A 1 96 ? -23.102 26.830 12.491 1.00 21.62 96 ILE A C 1
ATOM 730 O O . ILE A 1 96 ? -24.102 27.090 11.810 1.00 20.85 96 ILE A O 1
ATOM 735 N N . ASN A 1 97 ? -22.765 27.523 13.570 1.00 20.26 97 ASN A N 1
ATOM 736 C CA . ASN A 1 97 ? -23.594 28.615 14.072 1.00 22.24 97 ASN A CA 1
ATOM 737 C C . ASN A 1 97 ? -23.752 29.763 13.097 1.00 23.09 97 ASN A C 1
ATOM 738 O O . ASN A 1 97 ? -24.803 30.411 13.036 1.00 22.07 97 ASN A O 1
ATOM 743 N N . ILE A 1 98 ? -22.702 30.011 12.328 1.00 22.26 98 ILE A N 1
ATOM 744 C CA . ILE A 1 98 ? -22.727 31.064 11.332 1.00 21.10 98 ILE A CA 1
ATOM 745 C C . ILE A 1 98 ? -23.462 30.575 10.098 1.00 19.91 98 ILE A C 1
ATOM 746 O O . ILE A 1 98 ? -24.127 31.342 9.412 1.00 21.47 98 ILE A O 1
ATOM 751 N N . GLY A 1 99 ? -23.314 29.296 9.798 1.00 20.28 99 GLY A N 1
ATOM 752 C CA . GLY A 1 99 ? -23.995 28.740 8.639 1.00 21.92 99 GLY A CA 1
ATOM 753 C C . GLY A 1 99 ? -23.106 28.373 7.450 1.00 21.40 99 GLY A C 1
ATOM 754 O O . GLY A 1 99 ? -23.405 28.743 6.323 1.00 19.83 99 GLY A O 1
ATOM 755 N N . ILE A 1 100 ? -22.025 27.639 7.699 1.00 20.17 100 ILE A N 1
ATOM 756 C CA . ILE A 1 100 ? -21.126 27.205 6.631 1.00 21.41 100 ILE A CA 1
ATOM 757 C C . ILE A 1 100 ? -20.903 25.711 6.780 1.00 19.01 100 ILE A C 1
ATOM 758 O O . ILE A 1 100 ? -20.484 25.257 7.843 1.00 20.94 100 ILE A O 1
ATOM 763 N N . PRO A 1 101 ? -21.171 24.929 5.724 1.00 17.56 101 PRO A N 1
ATOM 764 C CA . PRO A 1 101 ? -20.981 23.481 5.797 1.00 17.43 101 PRO A CA 1
ATOM 765 C C . PRO A 1 101 ? -19.512 23.086 5.776 1.00 17.06 101 PRO A C 1
ATOM 766 O O . PRO A 1 101 ? -18.665 23.815 5.262 1.00 16.99 101 PRO A O 1
ATOM 770 N N . LEU A 1 102 ? -19.212 21.925 6.344 1.00 18.23 102 LEU A N 1
ATOM 771 C CA . LEU A 1 102 ? -17.842 21.459 6.439 1.00 18.57 102 LEU A CA 1
ATOM 772 C C . LEU A 1 102 ? -17.701 20.008 6.049 1.00 18.98 102 LEU A C 1
ATOM 773 O O . LEU A 1 102 ? -18.604 19.206 6.262 1.00 18.19 102 LEU A O 1
ATOM 778 N N . LEU A 1 103 ? -16.556 19.675 5.474 1.00 16.97 103 LEU A N 1
ATOM 779 C CA . LEU A 1 103 ? -16.275 18.297 5.104 1.00 16.37 103 LEU A CA 1
ATOM 780 C C . LEU A 1 103 ? -14.956 17.912 5.753 1.00 19.00 103 LEU A C 1
ATOM 781 O O . LEU A 1 103 ? -14.029 18.736 5.841 1.00 15.38 103 LEU A O 1
ATOM 786 N N . LEU A 1 104 ? -14.875 16.658 6.201 1.00 18.46 104 LEU A N 1
ATOM 787 C CA . LEU A 1 104 ? -13.689 16.157 6.871 1.00 19.73 104 LEU A CA 1
ATOM 788 C C . LEU A 1 104 ? -13.042 15.006 6.101 1.00 21.47 104 LEU A C 1
ATOM 789 O O . LEU A 1 104 ? -13.713 14.037 5.757 1.00 23.70 104 LEU A O 1
ATOM 794 N N . GLY A 1 105 ? -11.744 15.101 5.860 1.00 20.37 105 GLY A N 1
ATOM 795 C CA . GLY A 1 105 ? -11.053 14.041 5.149 1.00 23.32 105 GLY A CA 1
ATOM 796 C C . GLY A 1 105 ? -9.717 14.476 4.580 1.00 23.51 105 GLY A C 1
ATOM 797 O O . GLY A 1 105 ? -9.366 15.656 4.645 1.00 19.12 105 GLY A O 1
ATOM 798 N N . LYS A 1 106 ? -8.976 13.526 4.008 1.00 24.31 106 LYS A N 1
ATOM 799 C CA . LYS A 1 106 ? -7.670 13.824 3.426 1.00 26.29 106 LYS A CA 1
ATOM 800 C C . LYS A 1 106 ? -7.832 14.785 2.257 1.00 22.86 106 LYS A C 1
ATOM 801 O O . LYS A 1 106 ? -8.682 14.594 1.400 1.00 23.73 106 LYS A O 1
ATOM 807 N N . THR A 1 107 ? -7.004 15.820 2.229 1.00 21.64 107 THR A N 1
ATOM 808 C CA . THR A 1 107 ? -7.105 16.822 1.187 1.00 21.88 107 THR A CA 1
ATOM 809 C C . THR A 1 107 ? -5.938 16.935 0.227 1.00 23.31 107 THR A C 1
ATOM 810 O O . THR A 1 107 ? -5.947 17.820 -0.623 1.00 22.21 107 THR A O 1
ATOM 814 N N . GLU A 1 108 ? -4.939 16.065 0.356 1.00 26.88 108 GLU A N 1
ATOM 815 C CA . GLU A 1 108 ? -3.781 16.113 -0.544 1.00 28.55 108 GLU A CA 1
ATOM 816 C C . GLU A 1 108 ? -4.229 16.051 -2.000 1.00 27.64 108 GLU A C 1
ATOM 817 O O . GLU A 1 108 ? -3.570 16.588 -2.889 1.00 28.13 108 GLU A O 1
ATOM 823 N N . GLY A 1 109 ? -5.355 15.394 -2.233 1.00 26.93 109 GLY A N 1
ATOM 824 C CA . GLY A 1 109 ? -5.879 15.238 -3.580 1.00 27.99 109 GLY A CA 1
ATOM 825 C C . GLY A 1 109 ? -6.488 16.482 -4.220 1.00 27.01 109 GLY A C 1
ATOM 826 O O . GLY A 1 109 ? -6.729 16.504 -5.416 1.00 27.25 109 GLY A O 1
ATOM 827 N N . LEU A 1 110 ? -6.759 17.508 -3.421 1.00 24.95 110 LEU A N 1
ATOM 828 C CA . LEU A 1 110 ? -7.334 18.741 -3.946 1.00 22.54 110 LEU A CA 1
ATOM 829 C C . LEU A 1 110 ? -6.246 19.805 -3.998 1.00 23.39 110 LEU A C 1
ATOM 830 O O . LEU A 1 110 ? -5.578 20.071 -2.999 1.00 23.93 110 LEU A O 1
ATOM 835 N N . LYS A 1 111 ? -6.091 20.416 -5.165 1.00 23.32 111 LYS A N 1
ATOM 836 C CA . LYS A 1 111 ? -5.075 21.440 -5.390 1.00 21.76 111 LYS A CA 1
ATOM 837 C C . LYS A 1 111 ? -5.699 22.796 -5.657 1.00 18.90 111 LYS A C 1
ATOM 838 O O . LYS A 1 111 ? -6.815 22.894 -6.140 1.00 19.34 111 LYS A O 1
ATOM 844 N N . ASP A 1 112 ? -4.956 23.842 -5.340 1.00 20.32 112 ASP A N 1
ATOM 845 C CA . ASP A 1 112 ? -5.424 25.188 -5.562 1.00 20.26 112 ASP A CA 1
ATOM 846 C C . ASP A 1 112 ? -5.820 25.322 -7.033 1.00 18.94 112 ASP A C 1
ATOM 847 O O . ASP A 1 112 ? -5.100 24.870 -7.926 1.00 17.96 112 ASP A O 1
ATOM 852 N N . GLY A 1 113 ? -6.967 25.929 -7.292 1.00 18.47 113 GLY A N 1
ATOM 853 C CA . GLY A 1 113 ? -7.391 26.083 -8.673 1.00 17.54 113 GLY A CA 1
ATOM 854 C C . GLY A 1 113 ? -8.237 24.942 -9.209 1.00 17.78 113 GLY A C 1
ATOM 855 O O . GLY A 1 113 ? -8.827 25.069 -10.281 1.00 20.04 113 GLY A O 1
ATOM 856 N N . ASP A 1 114 ? -8.308 23.823 -8.496 1.00 17.87 114 ASP A N 1
ATOM 857 C CA . ASP A 1 114 ? -9.121 22.706 -8.976 1.00 18.03 114 ASP A CA 1
ATOM 858 C C . ASP A 1 114 ? -10.594 23.105 -8.978 1.00 18.31 114 ASP A C 1
ATOM 859 O O . ASP A 1 114 ? -11.057 23.778 -8.055 1.00 16.44 114 ASP A O 1
ATOM 864 N N . LEU A 1 115 ? -11.321 22.676 -9.999 1.00 16.55 115 LEU A N 1
ATOM 865 C CA . LEU A 1 115 ? -12.763 22.947 -10.079 1.00 20.51 115 LEU A CA 1
ATOM 866 C C . LEU A 1 115 ? -13.449 21.736 -9.437 1.00 20.01 115 LEU A C 1
ATOM 867 O O . LEU A 1 115 ? -13.163 20.596 -9.807 1.00 19.81 115 LEU A O 1
ATOM 872 N N . VAL A 1 116 ? -14.327 21.975 -8.467 1.00 19.55 116 VAL A N 1
ATOM 873 C CA . VAL A 1 116 ? -15.022 20.871 -7.804 1.00 20.30 116 VAL A CA 1
ATOM 874 C C . VAL A 1 116 ? -16.513 21.122 -7.630 1.00 20.51 116 VAL A C 1
ATOM 875 O O . VAL A 1 116 ? -16.958 22.263 -7.494 1.00 18.46 116 VAL A O 1
ATOM 879 N N . THR A 1 117 ? -17.282 20.042 -7.693 1.00 21.53 117 THR A N 1
ATOM 880 C CA . THR A 1 117 ? -18.719 20.113 -7.442 1.00 21.34 117 THR A CA 1
ATOM 881 C C . THR A 1 117 ? -18.832 19.325 -6.137 1.00 21.58 117 THR A C 1
ATOM 882 O O . THR A 1 117 ? -18.445 18.151 -6.061 1.00 22.57 117 THR A O 1
ATOM 886 N N . VAL A 1 118 ? -19.335 19.989 -5.106 1.00 19.35 118 VAL A N 1
ATOM 887 C CA . VAL A 1 118 ? -19.412 19.388 -3.790 1.00 19.85 118 VAL A CA 1
ATOM 888 C C . VAL A 1 118 ? -20.815 19.156 -3.280 1.00 20.45 118 VAL A C 1
ATOM 889 O O . VAL A 1 118 ? -21.653 20.057 -3.329 1.00 21.06 118 VAL A O 1
ATOM 893 N N . ASN A 1 119 ? -21.068 17.944 -2.791 1.00 20.91 119 ASN A N 1
ATOM 894 C CA . ASN A 1 119 ? -22.366 17.657 -2.201 1.00 20.24 119 ASN A CA 1
ATOM 895 C C . ASN A 1 119 ? -22.088 17.695 -0.698 1.00 18.19 119 ASN A C 1
ATOM 896 O O . ASN A 1 119 ? -21.543 16.751 -0.122 1.00 17.31 119 ASN A O 1
ATOM 901 N N . TRP A 1 120 ? -22.457 18.801 -0.059 1.00 18.35 120 TRP A N 1
ATOM 902 C CA . TRP A 1 120 ? -22.186 18.966 1.365 1.00 18.85 120 TRP A CA 1
ATOM 903 C C . TRP A 1 120 ? -22.949 17.985 2.269 1.00 20.62 120 TRP A C 1
ATOM 904 O O . TRP A 1 120 ? -22.562 17.748 3.410 1.00 17.75 120 TRP A O 1
ATOM 915 N N . GLU A 1 121 ? -24.027 17.404 1.757 1.00 21.62 121 GLU A N 1
ATOM 916 C CA . GLU A 1 121 ? -24.791 16.440 2.554 1.00 24.33 121 GLU A CA 1
ATOM 917 C C . GLU A 1 121 ? -24.157 15.056 2.545 1.00 24.05 121 GLU A C 1
ATOM 918 O O . GLU A 1 121 ? -24.123 14.382 3.562 1.00 27.45 121 GLU A O 1
ATOM 924 N N . THR A 1 122 ? -23.661 14.617 1.395 1.00 25.03 122 THR A N 1
ATOM 925 C CA . THR A 1 122 ? -23.065 13.283 1.310 1.00 24.89 122 THR A CA 1
ATOM 926 C C . THR A 1 122 ? -21.552 13.250 1.468 1.00 24.83 122 THR A C 1
ATOM 927 O O . THR A 1 122 ? -20.977 12.197 1.738 1.00 25.09 122 THR A O 1
ATOM 931 N N . GLY A 1 123 ? -20.896 14.392 1.290 1.00 23.12 123 GLY A N 1
ATOM 932 C CA . GLY A 1 123 ? -19.455 14.398 1.405 1.00 22.57 123 GLY A CA 1
ATOM 933 C C . GLY A 1 123 ? -18.805 14.041 0.085 1.00 22.57 123 GLY A C 1
ATOM 934 O O . GLY A 1 123 ? -17.582 13.911 -0.005 1.00 23.48 123 GLY A O 1
ATOM 935 N N . GLU A 1 124 ? -19.617 13.889 -0.955 1.00 24.22 124 GLU A N 1
ATOM 936 C CA . GLU A 1 124 ? -19.081 13.548 -2.270 1.00 24.26 124 GLU A CA 1
ATOM 937 C C . GLU A 1 124 ? -18.536 14.771 -3.014 1.00 23.52 124 GLU A C 1
ATOM 938 O O . GLU A 1 124 ? -19.252 15.735 -3.278 1.00 22.09 124 GLU A O 1
ATOM 944 N N . VAL A 1 125 ? -17.254 14.717 -3.352 1.00 22.89 125 VAL A N 1
ATOM 945 C CA . VAL A 1 125 ? -16.610 15.806 -4.071 1.00 23.01 125 VAL A CA 1
ATOM 946 C C . VAL A 1 125 ? -16.216 15.302 -5.452 1.00 23.49 125 VAL A C 1
ATOM 947 O O . VAL A 1 125 ? -15.486 14.320 -5.585 1.00 25.63 125 VAL A O 1
ATOM 951 N N . ARG A 1 126 ? -16.730 15.963 -6.478 1.00 26.44 126 ARG A N 1
ATOM 952 C CA . ARG A 1 126 ? -16.420 15.593 -7.846 1.00 28.79 126 ARG A CA 1
ATOM 953 C C . ARG A 1 126 ? -15.414 16.559 -8.449 1.00 29.16 126 ARG A C 1
ATOM 954 O O . ARG A 1 126 ? -15.677 17.753 -8.564 1.00 27.39 126 ARG A O 1
ATOM 962 N N . LYS A 1 127 ? -14.257 16.027 -8.814 1.00 30.10 127 LYS A N 1
ATOM 963 C CA . LYS A 1 127 ? -13.203 16.815 -9.424 1.00 32.93 127 LYS A CA 1
ATOM 964 C C . LYS A 1 127 ? -12.996 16.183 -10.798 1.00 33.60 127 LYS A C 1
ATOM 965 O O . LYS A 1 127 ? -12.401 15.116 -10.911 1.00 33.13 127 LYS A O 1
ATOM 971 N N . GLY A 1 128 ? -13.496 16.838 -11.841 1.00 36.03 128 GLY A N 1
ATOM 972 C CA . GLY A 1 128 ? -13.375 16.262 -13.170 1.00 39.29 128 GLY A CA 1
ATOM 973 C C . GLY A 1 128 ? -14.267 15.036 -13.152 1.00 40.35 128 GLY A C 1
ATOM 974 O O . GLY A 1 128 ? -15.424 15.127 -12.752 1.00 40.13 128 GLY A O 1
ATOM 975 N N . ASP A 1 129 ? -13.752 13.888 -13.570 1.00 43.03 129 ASP A N 1
ATOM 976 C CA . ASP A 1 129 ? -14.568 12.676 -13.537 1.00 44.80 129 ASP A CA 1
ATOM 977 C C . ASP A 1 129 ? -14.096 11.790 -12.379 1.00 45.02 129 ASP A C 1
ATOM 978 O O . ASP A 1 129 ? -14.387 10.590 -12.321 1.00 46.49 129 ASP A O 1
ATOM 983 N N . GLU A 1 130 ? -13.366 12.407 -11.455 1.00 42.61 130 GLU A N 1
ATOM 984 C CA . GLU A 1 130 ? -12.840 11.732 -10.281 1.00 41.07 130 GLU A CA 1
ATOM 985 C C . GLU A 1 130 ? -13.768 12.021 -9.106 1.00 39.65 130 GLU A C 1
ATOM 986 O O . GLU A 1 130 ? -14.335 13.111 -8.998 1.00 37.91 130 GLU A O 1
ATOM 992 N N . ILE A 1 131 ? -13.928 11.046 -8.227 1.00 37.19 131 ILE A N 1
ATOM 993 C CA . ILE A 1 131 ? -14.795 11.218 -7.080 1.00 36.14 131 ILE A CA 1
ATOM 994 C C . ILE A 1 131 ? -14.055 11.030 -5.764 1.00 35.54 131 ILE A C 1
ATOM 995 O O . ILE A 1 131 ? -13.465 9.979 -5.518 1.00 35.79 131 ILE A O 1
ATOM 1000 N N . LEU A 1 132 ? -14.073 12.065 -4.926 1.00 33.39 132 LEU A N 1
ATOM 1001 C CA . LEU A 1 132 ? -13.424 12.007 -3.622 1.00 32.70 132 LEU A CA 1
ATOM 1002 C C . LEU A 1 132 ? -14.515 12.041 -2.562 1.00 31.90 132 LEU A C 1
ATOM 1003 O O . LEU A 1 132 ? -15.470 12.814 -2.668 1.00 30.53 132 LEU A O 1
ATOM 1008 N N . MET A 1 133 ? -14.371 11.201 -1.543 1.00 29.78 133 MET A N 1
ATOM 1009 C CA . MET A 1 133 ? -15.368 11.142 -0.482 1.00 30.31 133 MET A CA 1
ATOM 1010 C C . MET A 1 133 ? -14.835 11.701 0.829 1.00 28.05 133 MET A C 1
ATOM 1011 O O . MET A 1 133 ? -13.698 11.416 1.227 1.00 27.73 133 MET A O 1
ATOM 1016 N N . PHE A 1 134 ? -15.663 12.504 1.489 1.00 25.08 134 PHE A N 1
ATOM 1017 C CA . PHE A 1 134 ? -15.301 13.111 2.770 1.00 25.17 134 PHE A CA 1
ATOM 1018 C C . PHE A 1 134 ? -16.462 12.897 3.726 1.00 24.69 134 PHE A C 1
ATOM 1019 O O . PHE A 1 134 ? -17.587 12.625 3.287 1.00 24.39 134 PHE A O 1
ATOM 1027 N N . GLU A 1 135 ? -16.177 13.037 5.015 1.00 24.16 135 GLU A N 1
ATOM 1028 C CA . GLU A 1 135 ? -17.177 12.890 6.069 1.00 24.72 135 GLU A CA 1
ATOM 1029 C C . GLU A 1 135 ? -17.959 14.207 6.177 1.00 22.84 135 GLU A C 1
ATOM 1030 O O . GLU A 1 135 ? -17.386 15.265 6.456 1.00 22.14 135 GLU A O 1
ATOM 1036 N N . PRO A 1 136 ? -19.278 14.167 5.934 1.00 21.65 136 PRO A N 1
ATOM 1037 C CA . PRO A 1 136 ? -20.068 15.399 6.023 1.00 20.07 136 PRO A CA 1
ATOM 1038 C C . PRO A 1 136 ? -20.615 15.620 7.421 1.00 21.08 136 PRO A C 1
ATOM 1039 O O . PRO A 1 136 ? -20.518 14.741 8.280 1.00 17.91 136 PRO A O 1
ATOM 1043 N N . LEU A 1 137 ? -21.190 16.798 7.643 1.00 19.94 137 LEU A N 1
ATOM 1044 C CA . LEU A 1 137 ? -21.792 17.108 8.927 1.00 20.38 137 LEU A CA 1
ATOM 1045 C C . LEU A 1 137 ? -23.032 16.224 9.006 1.00 21.82 137 LEU A C 1
ATOM 1046 O O . LEU A 1 137 ? -23.603 15.865 7.980 1.00 21.51 137 LEU A O 1
ATOM 1051 N N . GLU A 1 138 ? -23.452 15.859 10.210 1.00 22.91 138 GLU A N 1
ATOM 1052 C CA . GLU A 1 138 ? -24.636 15.030 10.319 1.00 23.55 138 GLU A CA 1
ATOM 1053 C C . GLU A 1 138 ? -25.863 15.890 9.997 1.00 23.59 138 GLU A C 1
ATOM 1054 O O . GLU A 1 138 ? -25.825 17.125 10.072 1.00 20.04 138 GLU A O 1
ATOM 1060 N N . ASP A 1 139 ? -26.953 15.232 9.632 1.00 23.26 139 ASP A N 1
ATOM 1061 C CA . ASP A 1 139 ? -28.168 15.936 9.257 1.00 24.54 139 ASP A CA 1
ATOM 1062 C C . ASP A 1 139 ? -28.629 17.099 10.137 1.00 22.34 139 ASP A C 1
ATOM 1063 O O . ASP A 1 139 ? -29.020 18.138 9.611 1.00 21.51 139 ASP A O 1
ATOM 1068 N N . PHE A 1 140 ? -28.581 16.939 11.455 1.00 21.54 140 PHE A N 1
ATOM 1069 C CA . PHE A 1 140 ? -28.999 18.001 12.367 1.00 21.76 140 PHE A CA 1
ATOM 1070 C C . PHE A 1 140 ? -28.165 19.267 12.144 1.00 22.66 140 PHE A C 1
ATOM 1071 O O . PHE A 1 140 ? -28.690 20.380 12.080 1.00 21.00 140 PHE A O 1
ATOM 1079 N N . LEU A 1 141 ? -26.854 19.095 12.068 1.00 21.07 141 LEU A N 1
ATOM 1080 C CA . LEU A 1 141 ? -25.977 20.242 11.852 1.00 20.51 141 LEU A CA 1
ATOM 1081 C C . LEU A 1 141 ? -26.177 20.845 10.469 1.00 19.65 141 LEU A C 1
ATOM 1082 O O . LEU A 1 141 ? -26.158 22.062 10.309 1.00 20.96 141 LEU A O 1
ATOM 1087 N N . LEU A 1 142 ? -26.360 19.999 9.465 1.00 20.19 142 LEU A N 1
ATOM 1088 C CA . LEU A 1 142 ? -26.573 20.483 8.115 1.00 21.37 142 LEU A CA 1
ATOM 1089 C C . LEU A 1 142 ? -27.864 21.263 8.049 1.00 22.11 142 LEU A C 1
ATOM 1090 O O . LEU A 1 142 ? -27.987 22.173 7.234 1.00 19.65 142 LEU A O 1
ATOM 1095 N N . GLU A 1 143 ? -28.838 20.904 8.890 1.00 20.22 143 GLU A N 1
ATOM 1096 C CA . GLU A 1 143 ? -30.097 21.624 8.874 1.00 21.99 143 GLU A CA 1
ATOM 1097 C C . GLU A 1 143 ? -29.864 23.038 9.402 1.00 19.92 143 GLU A C 1
ATOM 1098 O O . GLU A 1 143 ? -30.415 24.006 8.884 1.00 21.06 143 GLU A O 1
ATOM 1104 N N . ILE A 1 144 ? -29.053 23.159 10.443 1.00 18.35 144 ILE A N 1
ATOM 1105 C CA . ILE A 1 144 ? -28.763 24.483 10.996 1.00 18.69 144 ILE A CA 1
ATOM 1106 C C . ILE A 1 144 ? -28.080 25.337 9.917 1.00 17.74 144 ILE A C 1
ATOM 1107 O O . ILE A 1 144 ? -28.415 26.517 9.720 1.00 18.11 144 ILE A O 1
ATOM 1112 N N . VAL A 1 145 ? -27.149 24.722 9.200 1.00 15.72 145 VAL A N 1
ATOM 1113 C CA . VAL A 1 145 ? -26.415 25.423 8.152 1.00 18.77 145 VAL A CA 1
ATOM 1114 C C . VAL A 1 145 ? -27.363 25.793 7.034 1.00 20.49 145 VAL A C 1
ATOM 1115 O O . VAL A 1 145 ? -27.399 26.931 6.572 1.00 20.87 145 VAL A O 1
ATOM 1119 N N . ARG A 1 146 ? -28.137 24.813 6.604 1.00 21.61 146 ARG A N 1
ATOM 1120 C CA . ARG A 1 146 ? -29.090 25.003 5.540 1.00 24.45 146 ARG A CA 1
ATOM 1121 C C . ARG A 1 146 ? -30.045 26.149 5.846 1.00 23.43 146 ARG A C 1
ATOM 1122 O O . ARG A 1 146 ? -30.428 26.900 4.953 1.00 22.65 146 ARG A O 1
ATOM 1130 N N . GLU A 1 147 ? -30.439 26.282 7.107 1.00 23.82 147 GLU A N 1
ATOM 1131 C CA . GLU A 1 147 ? -31.341 27.358 7.472 1.00 24.82 147 GLU A CA 1
ATOM 1132 C C . GLU A 1 147 ? -30.655 28.710 7.652 1.00 25.46 147 GLU A C 1
ATOM 1133 O O . GLU A 1 147 ? -31.314 29.723 7.863 1.00 26.03 147 GLU A O 1
ATOM 1139 N N . GLY A 1 148 ? -29.329 28.737 7.544 1.00 25.20 148 GLY A N 1
ATOM 1140 C CA . GLY A 1 148 ? -28.625 30.003 7.659 1.00 24.46 148 GLY A CA 1
ATOM 1141 C C . GLY A 1 148 ? -27.921 30.278 8.968 1.00 23.94 148 GLY A C 1
ATOM 1142 O O . GLY A 1 148 ? -27.580 31.423 9.263 1.00 25.26 148 GLY A O 1
ATOM 1143 N N . GLY A 1 149 ? -27.701 29.234 9.756 1.00 20.56 149 GLY A N 1
ATOM 1144 C CA . GLY A 1 149 ? -27.035 29.418 11.020 1.00 20.55 149 GLY A CA 1
ATOM 1145 C C . GLY A 1 149 ? -27.983 29.172 12.176 1.00 20.88 149 GLY A C 1
ATOM 1146 O O . GLY A 1 149 ? -29.196 29.092 11.990 1.00 19.39 149 GLY A O 1
ATOM 1147 N N . ILE A 1 150 ? -27.428 29.091 13.373 1.00 22.12 150 ILE A N 1
ATOM 1148 C CA . ILE A 1 150 ? -28.227 28.802 14.556 1.00 22.72 150 ILE A CA 1
ATOM 1149 C C . ILE A 1 150 ? -29.317 29.837 14.878 1.00 23.65 150 ILE A C 1
ATOM 1150 O O . ILE A 1 150 ? -30.411 29.469 15.335 1.00 21.91 150 ILE A O 1
ATOM 1155 N N . LEU A 1 151 ? -29.051 31.118 14.634 1.00 23.34 151 LEU A N 1
ATOM 1156 C CA . LEU A 1 151 ? -30.062 32.127 14.931 1.00 24.23 151 LEU A CA 1
ATOM 1157 C C . LEU A 1 151 ? -31.275 31.974 14.031 1.00 23.21 151 LEU A C 1
ATOM 1158 O O . LEU A 1 151 ? -32.403 31.936 14.521 1.00 24.63 151 LEU A O 1
ATOM 1163 N N . GLU A 1 152 ? -31.058 31.878 12.723 1.00 21.98 152 GLU A N 1
ATOM 1164 C CA . GLU A 1 152 ? -32.174 31.711 11.798 1.00 23.95 152 GLU A CA 1
ATOM 1165 C C . GLU A 1 152 ? -32.853 30.370 12.037 1.00 23.99 152 GLU A C 1
ATOM 1166 O O . GLU A 1 152 ? -34.067 30.243 11.887 1.00 24.58 152 GLU A O 1
ATOM 1172 N N . TYR A 1 153 ? -32.064 29.368 12.407 1.00 22.84 153 TYR A N 1
ATOM 1173 C CA . TYR A 1 153 ? -32.585 28.036 12.686 1.00 23.93 153 TYR A CA 1
ATOM 1174 C C . TYR A 1 153 ? -33.589 28.097 13.843 1.00 25.19 153 TYR A C 1
ATOM 1175 O O . TYR A 1 153 ? -34.688 27.532 13.779 1.00 24.87 153 TYR A O 1
ATOM 1184 N N . ILE A 1 154 ? -33.173 28.777 14.902 1.00 24.88 154 ILE A N 1
ATOM 1185 C CA . ILE A 1 154 ? -33.963 28.954 16.103 1.00 30.16 154 ILE A CA 1
ATOM 1186 C C . ILE A 1 154 ? -35.234 29.736 15.829 1.00 32.46 154 ILE A C 1
ATOM 1187 O O . ILE A 1 154 ? -36.310 29.381 16.312 1.00 34.16 154 ILE A O 1
ATOM 1192 N N . ARG A 1 155 ? -35.099 30.818 15.076 1.00 34.35 155 ARG A N 1
ATOM 1193 C CA . ARG A 1 155 ? -36.238 31.658 14.746 1.00 38.97 155 ARG A CA 1
ATOM 1194 C C . ARG A 1 155 ? -37.328 30.867 14.020 1.00 42.18 155 ARG A C 1
ATOM 1195 O O . ARG A 1 155 ? -38.509 31.036 14.298 1.00 41.77 155 ARG A O 1
ATOM 1203 N N . ARG A 1 156 ? -36.921 29.999 13.098 1.00 46.08 156 ARG A N 1
ATOM 1204 C CA . ARG A 1 156 ? -37.861 29.195 12.324 1.00 51.13 156 ARG A CA 1
ATOM 1205 C C . ARG A 1 156 ? -38.383 27.972 13.056 1.00 54.59 156 ARG A C 1
ATOM 1206 O O . ARG A 1 156 ? -39.448 27.456 12.728 1.00 55.51 156 ARG A O 1
ATOM 1214 N N . ARG A 1 157 ? -37.630 27.488 14.032 1.00 58.30 157 ARG A N 1
ATOM 1215 C CA . ARG A 1 157 ? -38.059 26.312 14.770 1.00 62.06 157 ARG A CA 1
ATOM 1216 C C . ARG A 1 157 ? -38.412 26.654 16.213 1.00 64.36 157 ARG A C 1
ATOM 1217 O O . ARG A 1 157 ? -37.838 26.100 17.152 1.00 64.65 157 ARG A O 1
ATOM 1225 N N . GLY A 1 158 ? -39.363 27.582 16.360 1.00 66.89 158 GLY A N 1
ATOM 1226 C CA . GLY A 1 158 ? -39.851 28.020 17.663 1.00 69.38 158 GLY A CA 1
ATOM 1227 C C . GLY A 1 158 ? -38.875 28.019 18.827 1.00 70.91 158 GLY A C 1
ATOM 1228 O O . GLY A 1 158 ? -37.911 28.787 18.831 1.00 72.01 158 GLY A O 1
ATOM 1229 N N . ASP A 1 159 ? -39.142 27.170 19.821 1.00 72.02 159 ASP A N 1
ATOM 1230 C CA . ASP A 1 159 ? -38.298 27.043 21.013 1.00 72.48 159 ASP A CA 1
ATOM 1231 C C . ASP A 1 159 ? -37.920 28.381 21.619 1.00 72.05 159 ASP A C 1
ATOM 1232 O O . ASP A 1 159 ? -36.963 28.468 22.388 1.00 72.70 159 ASP A O 1
ATOM 1237 N N . LEU A 1 160 ? -38.658 29.425 21.277 1.00 71.28 160 LEU A N 1
ATOM 1238 C CA . LEU A 1 160 ? -38.336 30.739 21.798 1.00 70.72 160 LEU A CA 1
ATOM 1239 C C . LEU A 1 160 ? -38.840 30.924 23.227 1.00 70.55 160 LEU A C 1
ATOM 1240 O O . LEU A 1 160 ? -39.388 31.969 23.564 1.00 70.06 160 LEU A O 1
ATOM 1245 N N . CYS A 1 161 ? -38.631 29.910 24.067 1.00 70.73 161 CYS A N 1
ATOM 1246 C CA . CYS A 1 161 ? -39.066 29.954 25.464 1.00 71.20 161 CYS A CA 1
ATOM 1247 C C . CYS A 1 161 ? -38.039 29.412 26.456 1.00 71.84 161 CYS A C 1
ATOM 1248 O O . CYS A 1 161 ? -37.721 28.223 26.444 1.00 71.88 161 CYS A O 1
ATOM 1251 N N . ILE A 1 162 ? -37.535 30.286 27.325 1.00 72.50 162 ILE A N 1
ATOM 1252 C CA . ILE A 1 162 ? -36.551 29.895 28.331 1.00 73.32 162 ILE A CA 1
ATOM 1253 C C . ILE A 1 162 ? -37.232 29.350 29.581 1.00 73.49 162 ILE A C 1
ATOM 1254 O O . ILE A 1 162 ? -38.479 29.354 29.618 1.00 73.75 162 ILE A O 1
ATOM 1259 N N . MET B 1 1 ? 0.869 25.601 -19.404 1.00 38.13 1 MET B N 1
ATOM 1260 C CA . MET B 1 1 ? 0.082 26.641 -18.686 1.00 36.51 1 MET B CA 1
ATOM 1261 C C . MET B 1 1 ? -1.361 26.178 -18.532 1.00 34.20 1 MET B C 1
ATOM 1262 O O . MET B 1 1 ? -2.061 25.938 -19.522 1.00 31.25 1 MET B O 1
ATOM 1267 N N . ILE B 1 2 ? -1.795 26.038 -17.285 1.00 31.48 2 ILE B N 1
ATOM 1268 C CA . ILE B 1 2 ? -3.153 25.597 -17.004 1.00 29.30 2 ILE B CA 1
ATOM 1269 C C . ILE B 1 2 ? -3.822 26.629 -16.130 1.00 27.68 2 ILE B C 1
ATOM 1270 O O . ILE B 1 2 ? -3.256 27.059 -15.128 1.00 26.02 2 ILE B O 1
ATOM 1275 N N . THR B 1 3 ? -5.027 27.033 -16.511 1.00 23.82 3 THR B N 1
ATOM 1276 C CA . THR B 1 3 ? -5.748 28.023 -15.736 1.00 24.25 3 THR B CA 1
ATOM 1277 C C . THR B 1 3 ? -7.163 27.529 -15.451 1.00 21.19 3 THR B C 1
ATOM 1278 O O . THR B 1 3 ? -7.695 26.662 -16.143 1.00 20.53 3 THR B O 1
ATOM 1282 N N . THR B 1 4 ? -7.756 28.108 -14.423 1.00 19.68 4 THR B N 1
ATOM 1283 C CA . THR B 1 4 ? -9.108 27.763 -14.021 1.00 21.80 4 THR B CA 1
ATOM 1284 C C . THR B 1 4 ? -9.862 29.072 -13.990 1.00 19.83 4 THR B C 1
ATOM 1285 O O . THR B 1 4 ? -9.393 30.048 -13.415 1.00 19.80 4 THR B O 1
ATOM 1289 N N . GLY B 1 5 ? -11.038 29.106 -14.597 1.00 19.96 5 GLY B N 1
ATOM 1290 C CA . GLY B 1 5 ? -11.764 30.351 -14.591 1.00 17.62 5 GLY B CA 1
ATOM 1291 C C . GLY B 1 5 ? -13.160 30.243 -15.151 1.00 18.18 5 GLY B C 1
ATOM 1292 O O . GLY B 1 5 ? -13.634 29.160 -15.519 1.00 17.66 5 GLY B O 1
ATOM 1293 N N . LYS B 1 6 ? -13.822 31.388 -15.197 1.00 18.38 6 LYS B N 1
ATOM 1294 C CA . LYS B 1 6 ? -15.169 31.443 -15.715 1.00 18.98 6 LYS B CA 1
ATOM 1295 C C . LYS B 1 6 ? -15.184 31.808 -17.179 1.00 16.83 6 LYS B C 1
ATOM 1296 O O . LYS B 1 6 ? -14.375 32.611 -17.667 1.00 18.79 6 LYS B O 1
ATOM 1302 N N . VAL B 1 7 ? -16.116 31.191 -17.879 1.00 16.77 7 VAL B N 1
ATOM 1303 C CA . VAL B 1 7 ? -16.307 31.429 -19.280 1.00 16.70 7 VAL B CA 1
ATOM 1304 C C . VAL B 1 7 ? -17.156 32.675 -19.504 1.00 18.61 7 VAL B C 1
ATOM 1305 O O . VAL B 1 7 ? -18.251 32.809 -18.914 1.00 18.85 7 VAL B O 1
ATOM 1309 N N . TRP B 1 8 ? -16.642 33.582 -20.331 1.00 16.73 8 TRP B N 1
ATOM 1310 C CA . TRP B 1 8 ? -17.370 34.762 -20.768 1.00 18.56 8 TRP B CA 1
ATOM 1311 C C . TRP B 1 8 ? -17.574 34.411 -22.242 1.00 20.11 8 TRP B C 1
ATOM 1312 O O . TRP B 1 8 ? -16.628 34.437 -23.047 1.00 19.29 8 TRP B O 1
ATOM 1323 N N . LYS B 1 9 ? -18.814 34.056 -22.579 1.00 17.83 9 LYS B N 1
ATOM 1324 C CA . LYS B 1 9 ? -19.169 33.586 -23.923 1.00 18.61 9 LYS B CA 1
ATOM 1325 C C . LYS B 1 9 ? -19.750 34.649 -24.840 1.00 20.07 9 LYS B C 1
ATOM 1326 O O . LYS B 1 9 ? -20.642 35.416 -24.454 1.00 17.62 9 LYS B O 1
ATOM 1332 N N . PHE B 1 10 ? -19.242 34.667 -26.067 1.00 18.98 10 PHE B N 1
ATOM 1333 C CA . PHE B 1 10 ? -19.666 35.629 -27.067 1.00 20.26 10 PHE B CA 1
ATOM 1334 C C . PHE B 1 10 ? -20.074 34.906 -28.331 1.00 21.89 10 PHE B C 1
ATOM 1335 O O . PHE B 1 10 ? -19.711 33.742 -28.523 1.00 20.57 10 PHE B O 1
ATOM 1343 N N . GLY B 1 11 ? -20.820 35.602 -29.193 1.00 21.77 11 GLY B N 1
ATOM 1344 C CA . GLY B 1 11 ? -21.267 35.000 -30.436 1.00 22.33 11 GLY B CA 1
ATOM 1345 C C . GLY B 1 11 ? -20.249 35.148 -31.562 1.00 24.22 11 GLY B C 1
ATOM 1346 O O . GLY B 1 11 ? -19.045 35.225 -31.320 1.00 22.73 11 GLY B O 1
ATOM 1347 N N . ASP B 1 12 ? -20.736 35.206 -32.795 1.00 24.38 12 ASP B N 1
ATOM 1348 C CA . ASP B 1 12 ? -19.866 35.339 -33.962 1.00 26.29 12 ASP B CA 1
ATOM 1349 C C . ASP B 1 12 ? -19.574 36.787 -34.332 1.00 26.26 12 ASP B C 1
ATOM 1350 O O . ASP B 1 12 ? -20.283 37.722 -33.936 1.00 25.67 12 ASP B O 1
ATOM 1355 N N . ASP B 1 13 ? -18.511 36.957 -35.105 1.00 25.50 13 ASP B N 1
ATOM 1356 C CA . ASP B 1 13 ? -18.114 38.251 -35.613 1.00 27.41 13 ASP B CA 1
ATOM 1357 C C . ASP B 1 13 ? -17.893 39.352 -34.606 1.00 26.18 13 ASP B C 1
ATOM 1358 O O . ASP B 1 13 ? -18.210 40.505 -34.871 1.00 27.32 13 ASP B O 1
ATOM 1363 N N . ILE B 1 14 ? -17.351 39.016 -33.448 1.00 26.12 14 ILE B N 1
ATOM 1364 C CA . ILE B 1 14 ? -17.076 40.043 -32.457 1.00 24.52 14 ILE B CA 1
ATOM 1365 C C . ILE B 1 14 ? -15.971 40.878 -33.077 1.00 25.87 14 ILE B C 1
ATOM 1366 O O . ILE B 1 14 ? -14.920 40.346 -33.426 1.00 25.54 14 ILE B O 1
ATOM 1371 N N . SER B 1 15 ? -16.199 42.178 -33.212 1.00 24.87 15 SER B N 1
ATOM 1372 C CA . SER B 1 15 ? -15.207 43.053 -33.811 1.00 26.19 15 SER B CA 1
ATOM 1373 C C . SER B 1 15 ? -14.269 43.559 -32.736 1.00 26.02 15 SER B C 1
ATOM 1374 O O . SER B 1 15 ? -14.623 43.589 -31.557 1.00 24.47 15 SER B O 1
ATOM 1377 N N . THR B 1 16 ? -13.065 43.954 -33.135 1.00 26.33 16 THR B N 1
ATOM 1378 C CA . THR B 1 16 ? -12.110 44.469 -32.173 1.00 28.14 16 THR B CA 1
ATOM 1379 C C . THR B 1 16 ? -12.683 45.763 -31.603 1.00 28.82 16 THR B C 1
ATOM 1380 O O . THR B 1 16 ? -12.377 46.155 -30.479 1.00 28.54 16 THR B O 1
ATOM 1384 N N . ASP B 1 17 ? -13.531 46.421 -32.382 1.00 30.45 17 ASP B N 1
ATOM 1385 C CA . ASP B 1 17 ? -14.148 47.665 -31.929 1.00 32.05 17 ASP B CA 1
ATOM 1386 C C . ASP B 1 17 ? -15.063 47.387 -30.742 1.00 31.26 17 ASP B C 1
ATOM 1387 O O . ASP B 1 17 ? -15.259 48.240 -29.878 1.00 30.79 17 ASP B O 1
ATOM 1392 N N . GLU B 1 18 ? -15.632 46.187 -30.714 1.00 29.35 18 GLU B N 1
ATOM 1393 C CA . GLU B 1 18 ? -16.508 45.792 -29.624 1.00 28.33 18 GLU B CA 1
ATOM 1394 C C . GLU B 1 18 ? -15.689 45.419 -28.389 1.00 28.98 18 GLU B C 1
ATOM 1395 O O . GLU B 1 18 ? -16.179 45.493 -27.258 1.00 27.14 18 GLU B O 1
ATOM 1401 N N . ILE B 1 19 ? -14.442 45.008 -28.603 1.00 27.83 19 ILE B N 1
ATOM 1402 C CA . ILE B 1 19 ? -13.584 44.653 -27.482 1.00 28.40 19 ILE B CA 1
ATOM 1403 C C . ILE B 1 19 ? -13.146 45.918 -26.747 1.00 29.59 19 ILE B C 1
ATOM 1404 O O . ILE B 1 19 ? -13.213 45.981 -25.521 1.00 29.06 19 ILE B O 1
ATOM 1409 N N . THR B 1 20 ? -12.714 46.927 -27.493 1.00 30.66 20 THR B N 1
ATOM 1410 C CA . THR B 1 20 ? -12.319 48.193 -26.903 1.00 33.82 20 THR B CA 1
ATOM 1411 C C . THR B 1 20 ? -12.961 49.271 -27.744 1.00 38.96 20 THR B C 1
ATOM 1412 O O . THR B 1 20 ? -12.332 49.834 -28.625 1.00 38.69 20 THR B O 1
ATOM 1416 N N . PRO B 1 21 ? -14.242 49.569 -27.478 1.00 43.88 21 PRO B N 1
ATOM 1417 C CA . PRO B 1 21 ? -15.010 50.584 -28.201 1.00 48.76 21 PRO B CA 1
ATOM 1418 C C . PRO B 1 21 ? -14.641 52.010 -27.830 1.00 54.66 21 PRO B C 1
ATOM 1419 O O . PRO B 1 21 ? -13.880 52.687 -28.537 1.00 55.28 21 PRO B O 1
ATOM 1423 N N . GLY B 1 22 ? -15.202 52.453 -26.709 1.00 60.84 22 GLY B N 1
ATOM 1424 C CA . GLY B 1 22 ? -14.967 53.801 -26.228 1.00 67.88 22 GLY B CA 1
ATOM 1425 C C . GLY B 1 22 ? -13.957 53.991 -25.095 1.00 72.29 22 GLY B C 1
ATOM 1426 O O . GLY B 1 22 ? -14.261 53.726 -23.926 1.00 72.54 22 GLY B O 1
ATOM 1427 N N . ARG B 1 23 ? -12.746 54.421 -25.469 1.00 77.00 23 ARG B N 1
ATOM 1428 C CA . ARG B 1 23 ? -11.641 54.747 -24.552 1.00 81.37 23 ARG B CA 1
ATOM 1429 C C . ARG B 1 23 ? -10.335 54.894 -25.345 1.00 83.45 23 ARG B C 1
ATOM 1430 O O . ARG B 1 23 ? -9.609 55.880 -25.172 1.00 83.57 23 ARG B O 1
ATOM 1438 N N . TYR B 1 24 ? -10.698 53.617 -26.064 1.00 85.92 24 TYR B N 1
ATOM 1439 C CA . TYR B 1 24 ? -9.728 53.160 -27.044 1.00 88.27 24 TYR B CA 1
ATOM 1440 C C . TYR B 1 24 ? -9.101 54.016 -28.133 1.00 89.25 24 TYR B C 1
ATOM 1441 O O . TYR B 1 24 ? -8.092 53.584 -28.678 1.00 90.00 24 TYR B O 1
ATOM 1450 N N . ASN B 1 25 ? -9.626 55.161 -28.478 1.00 89.59 25 ASN B N 1
ATOM 1451 C CA . ASN B 1 25 ? -8.796 55.680 -29.436 1.00 89.94 25 ASN B CA 1
ATOM 1452 C C . ASN B 1 25 ? -7.425 55.749 -28.808 1.00 89.69 25 ASN B C 1
ATOM 1453 O O . ASN B 1 25 ? -7.109 56.508 -27.913 1.00 89.71 25 ASN B O 1
ATOM 1458 N N . LEU B 1 26 ? -6.614 54.826 -29.045 1.00 89.32 26 LEU B N 1
ATOM 1459 C CA . LEU B 1 26 ? -5.248 54.469 -28.611 1.00 88.59 26 LEU B CA 1
ATOM 1460 C C . LEU B 1 26 ? -4.860 54.822 -27.196 1.00 87.68 26 LEU B C 1
ATOM 1461 O O . LEU B 1 26 ? -3.712 55.180 -26.989 1.00 87.97 26 LEU B O 1
ATOM 1466 N N . THR B 1 27 ? -5.138 55.169 -26.416 1.00 86.16 27 THR B N 1
ATOM 1467 C CA . THR B 1 27 ? -4.529 55.257 -25.095 1.00 84.31 27 THR B CA 1
ATOM 1468 C C . THR B 1 27 ? -4.103 53.894 -24.533 1.00 82.46 27 THR B C 1
ATOM 1469 O O . THR B 1 27 ? -4.784 53.307 -23.685 1.00 82.50 27 THR B O 1
ATOM 1473 N N . LYS B 1 28 ? -2.957 53.424 -25.013 1.00 80.10 28 LYS B N 1
ATOM 1474 C CA . LYS B 1 28 ? -2.365 52.151 -24.618 1.00 77.92 28 LYS B CA 1
ATOM 1475 C C . LYS B 1 28 ? -2.471 51.788 -23.124 1.00 75.71 28 LYS B C 1
ATOM 1476 O O . LYS B 1 28 ? -2.424 50.606 -22.774 1.00 76.14 28 LYS B O 1
ATOM 1482 N N . ASP B 1 29 ? -2.608 52.783 -22.247 1.00 72.44 29 ASP B N 1
ATOM 1483 C CA . ASP B 1 29 ? -2.691 52.529 -20.803 1.00 69.22 29 ASP B CA 1
ATOM 1484 C C . ASP B 1 29 ? -3.504 51.282 -20.452 1.00 67.36 29 ASP B C 1
ATOM 1485 O O . ASP B 1 29 ? -4.731 51.340 -20.379 1.00 66.45 29 ASP B O 1
ATOM 1490 N N . PRO B 1 30 ? -2.824 50.143 -20.210 1.00 65.50 30 PRO B N 1
ATOM 1491 C CA . PRO B 1 30 ? -3.463 48.866 -19.866 1.00 63.65 30 PRO B CA 1
ATOM 1492 C C . PRO B 1 30 ? -4.512 48.973 -18.766 1.00 61.56 30 PRO B C 1
ATOM 1493 O O . PRO B 1 30 ? -5.533 48.294 -18.811 1.00 61.73 30 PRO B O 1
ATOM 1497 N N . LYS B 1 31 ? -4.255 49.822 -17.780 1.00 59.55 31 LYS B N 1
ATOM 1498 C CA . LYS B 1 31 ? -5.188 50.010 -16.677 1.00 58.07 31 LYS B CA 1
ATOM 1499 C C . LYS B 1 31 ? -6.507 50.568 -17.174 1.00 56.44 31 LYS B C 1
ATOM 1500 O O . LYS B 1 31 ? -7.571 50.058 -16.852 1.00 56.76 31 LYS B O 1
ATOM 1506 N N . GLU B 1 32 ? -6.420 51.633 -17.957 1.00 53.84 32 GLU B N 1
ATOM 1507 C CA . GLU B 1 32 ? -7.593 52.288 -18.505 1.00 51.35 32 GLU B CA 1
ATOM 1508 C C . GLU B 1 32 ? -8.378 51.376 -19.434 1.00 48.71 32 GLU B C 1
ATOM 1509 O O . GLU B 1 32 ? -9.606 51.299 -19.357 1.00 48.47 32 GLU B O 1
ATOM 1515 N N . LEU B 1 33 ? -7.658 50.694 -20.316 1.00 45.19 33 LEU B N 1
ATOM 1516 C CA . LEU B 1 33 ? -8.280 49.796 -21.267 1.00 42.18 33 LEU B CA 1
ATOM 1517 C C . LEU B 1 33 ? -9.057 48.700 -20.561 1.00 40.56 33 LEU B C 1
ATOM 1518 O O . LEU B 1 33 ? -10.108 48.265 -21.035 1.00 38.44 33 LEU B O 1
ATOM 1523 N N . ALA B 1 34 ? -8.541 48.247 -19.428 1.00 39.49 34 ALA B N 1
ATOM 1524 C CA . ALA B 1 34 ? -9.199 47.187 -18.691 1.00 39.56 34 ALA B CA 1
ATOM 1525 C C . ALA B 1 34 ? -10.607 47.627 -18.300 1.00 40.27 34 ALA B C 1
ATOM 1526 O O . ALA B 1 34 ? -11.528 46.813 -18.256 1.00 41.48 34 ALA B O 1
ATOM 1528 N N . LYS B 1 35 ? -10.763 48.923 -18.039 1.00 40.38 35 LYS B N 1
ATOM 1529 C CA . LYS B 1 35 ? -12.043 49.503 -17.639 1.00 39.81 35 LYS B CA 1
ATOM 1530 C C . LYS B 1 35 ? -13.136 49.463 -18.702 1.00 38.10 35 LYS B C 1
ATOM 1531 O O . LYS B 1 35 ? -14.315 49.523 -18.380 1.00 37.86 35 LYS B O 1
ATOM 1537 N N . ILE B 1 36 ? -12.762 49.366 -19.969 1.00 35.37 36 ILE B N 1
ATOM 1538 C CA . ILE B 1 36 ? -13.781 49.378 -21.003 1.00 32.30 36 ILE B CA 1
ATOM 1539 C C . ILE B 1 36 ? -13.834 48.180 -21.931 1.00 29.60 36 ILE B C 1
ATOM 1540 O O . ILE B 1 36 ? -14.516 48.234 -22.968 1.00 27.81 36 ILE B O 1
ATOM 1545 N N . ALA B 1 37 ? -13.127 47.108 -21.586 1.00 25.60 37 ALA B N 1
ATOM 1546 C CA . ALA B 1 37 ? -13.162 45.916 -22.422 1.00 24.10 37 ALA B CA 1
ATOM 1547 C C . ALA B 1 37 ? -14.634 45.478 -22.552 1.00 23.80 37 ALA B C 1
ATOM 1548 O O . ALA B 1 37 ? -15.331 45.325 -21.544 1.00 22.41 37 ALA B O 1
ATOM 1550 N N . PHE B 1 38 ? -15.087 45.276 -23.786 1.00 23.49 38 PHE B N 1
ATOM 1551 C CA . PHE B 1 38 ? -16.461 44.847 -24.058 1.00 23.58 38 PHE B CA 1
ATOM 1552 C C . PHE B 1 38 ? -17.488 45.762 -23.372 1.00 24.63 38 PHE B C 1
ATOM 1553 O O . PHE B 1 38 ? -18.609 45.337 -23.084 1.00 24.16 38 PHE B O 1
ATOM 1561 N N . ILE B 1 39 ? -17.115 47.012 -23.123 1.00 23.13 39 ILE B N 1
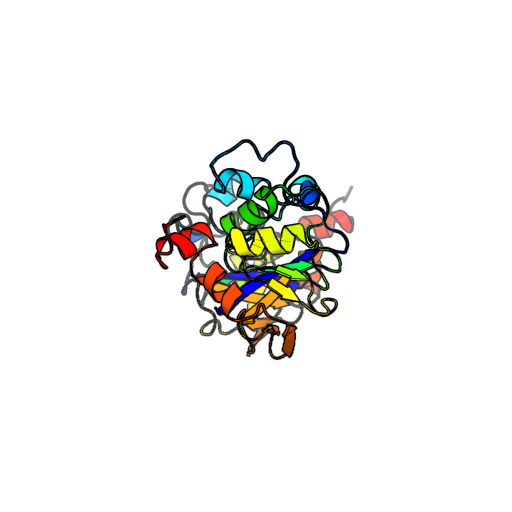ATOM 1562 C CA . ILE B 1 39 ? -17.997 47.926 -22.411 1.00 25.58 39 ILE B CA 1
ATOM 1563 C C . ILE B 1 39 ? -19.426 48.059 -22.949 1.00 24.65 39 ILE B C 1
ATOM 1564 O O . ILE B 1 39 ? -20.366 48.262 -22.174 1.00 25.27 39 ILE B O 1
ATOM 1569 N N . GLU B 1 40 ? -19.611 47.944 -24.255 1.00 24.26 40 GLU B N 1
ATOM 1570 C CA . GLU B 1 40 ? -20.966 48.026 -24.781 1.00 24.85 40 GLU B CA 1
ATOM 1571 C C . GLU B 1 40 ? -21.611 46.660 -25.009 1.00 25.11 40 GLU B C 1
ATOM 1572 O O . GLU B 1 40 ? -22.740 46.438 -24.562 1.00 25.36 40 GLU B O 1
ATOM 1578 N N . VAL B 1 41 ? -20.911 45.732 -25.665 1.00 23.25 41 VAL B N 1
ATOM 1579 C CA . VAL B 1 41 ? -21.503 44.418 -25.905 1.00 22.98 41 VAL B CA 1
ATOM 1580 C C . VAL B 1 41 ? -21.733 43.630 -24.619 1.00 22.23 41 VAL B C 1
ATOM 1581 O O . VAL B 1 41 ? -22.708 42.890 -24.500 1.00 20.05 41 VAL B O 1
ATOM 1585 N N . ARG B 1 42 ? -20.844 43.794 -23.645 1.00 21.07 42 ARG B N 1
ATOM 1586 C CA . ARG B 1 42 ? -20.993 43.096 -22.371 1.00 19.27 42 ARG B CA 1
ATOM 1587 C C . ARG B 1 42 ? -20.567 43.984 -21.214 1.00 21.26 42 ARG B C 1
ATOM 1588 O O . ARG B 1 42 ? -19.491 43.793 -20.621 1.00 20.82 42 ARG B O 1
ATOM 1596 N N . PRO B 1 43 ? -21.420 44.960 -20.858 1.00 21.24 43 PRO B N 1
ATOM 1597 C CA . PRO B 1 43 ? -21.176 45.904 -19.768 1.00 19.95 43 PRO B CA 1
ATOM 1598 C C . PRO B 1 43 ? -20.821 45.252 -18.443 1.00 20.56 43 PRO B C 1
ATOM 1599 O O . PRO B 1 43 ? -20.218 45.888 -17.579 1.00 22.54 43 PRO B O 1
ATOM 1603 N N . ASP B 1 44 ? -21.191 43.993 -18.268 1.00 20.17 44 ASP B N 1
ATOM 1604 C CA . ASP B 1 44 ? -20.896 43.298 -17.024 1.00 22.37 44 ASP B CA 1
ATOM 1605 C C . ASP B 1 44 ? -19.478 42.714 -16.972 1.00 23.41 44 ASP B C 1
ATOM 1606 O O . ASP B 1 44 ? -18.950 42.433 -15.895 1.00 24.37 44 ASP B O 1
ATOM 1611 N N . PHE B 1 45 ? -18.856 42.576 -18.138 1.00 22.05 45 PHE B N 1
ATOM 1612 C CA . PHE B 1 45 ? -17.535 41.969 -18.251 1.00 22.33 45 PHE B CA 1
ATOM 1613 C C . PHE B 1 45 ? -16.389 42.623 -17.494 1.00 23.52 45 PHE B C 1
ATOM 1614 O O . PHE B 1 45 ? -15.791 42.010 -16.613 1.00 23.49 45 PHE B O 1
ATOM 1622 N N . ALA B 1 46 ? -16.083 43.862 -17.850 1.00 23.63 46 ALA B N 1
ATOM 1623 C CA . ALA B 1 46 ? -14.983 44.592 -17.246 1.00 25.46 46 ALA B CA 1
ATOM 1624 C C . ALA B 1 46 ? -14.882 44.539 -15.722 1.00 27.41 46 ALA B C 1
ATOM 1625 O O . ALA B 1 46 ? -13.825 44.213 -15.191 1.00 26.56 46 ALA B O 1
ATOM 1627 N N . ARG B 1 47 ? -15.964 44.820 -15.005 1.00 26.75 47 ARG B N 1
ATOM 1628 C CA . ARG B 1 47 ? -15.863 44.830 -13.551 1.00 28.61 47 ARG B CA 1
ATOM 1629 C C . ARG B 1 47 ? -15.934 43.490 -12.849 1.00 26.54 47 ARG B C 1
ATOM 1630 O O . ARG B 1 47 ? -15.513 43.387 -11.706 1.00 24.64 47 ARG B O 1
ATOM 1638 N N . ASN B 1 48 ? -16.440 42.463 -13.527 1.00 25.54 48 ASN B N 1
ATOM 1639 C CA . ASN B 1 48 ? -16.585 41.155 -12.911 1.00 25.01 48 ASN B CA 1
ATOM 1640 C C . ASN B 1 48 ? -15.582 40.094 -13.328 1.00 24.17 48 ASN B C 1
ATOM 1641 O O . ASN B 1 48 ? -15.484 39.049 -12.681 1.00 23.57 48 ASN B O 1
ATOM 1646 N N . VAL B 1 49 ? -14.838 40.338 -14.401 1.00 23.63 49 VAL B N 1
ATOM 1647 C CA . VAL B 1 49 ? -13.862 39.353 -14.840 1.00 25.34 49 VAL B CA 1
ATOM 1648 C C . VAL B 1 49 ? -12.767 39.239 -13.795 1.00 23.83 49 VAL B C 1
ATOM 1649 O O . VAL B 1 49 ? -12.377 40.233 -13.204 1.00 24.15 49 VAL B O 1
ATOM 1653 N N . ARG B 1 50 ? -12.300 38.020 -13.559 1.00 22.10 50 ARG B N 1
ATOM 1654 C CA . ARG B 1 50 ? -11.220 37.790 -12.605 1.00 23.42 50 ARG B CA 1
ATOM 1655 C C . ARG B 1 50 ? -10.113 37.052 -13.347 1.00 22.98 50 ARG B C 1
ATOM 1656 O O . ARG B 1 50 ? -10.378 36.399 -14.345 1.00 22.14 50 ARG B O 1
ATOM 1664 N N . PRO B 1 51 ? -8.857 37.163 -12.880 1.00 23.05 51 PRO B N 1
ATOM 1665 C CA . PRO B 1 51 ? -7.742 36.476 -13.536 1.00 23.40 51 PRO B CA 1
ATOM 1666 C C . PRO B 1 51 ? -8.029 34.995 -13.669 1.00 22.52 51 PRO B C 1
ATOM 1667 O O . PRO B 1 51 ? -8.465 34.355 -12.716 1.00 23.99 51 PRO B O 1
ATOM 1671 N N . GLY B 1 52 ? -7.767 34.442 -14.845 1.00 20.54 52 GLY B N 1
ATOM 1672 C CA . GLY B 1 52 ? -8.031 33.033 -15.041 1.00 19.40 52 GLY B CA 1
ATOM 1673 C C . GLY B 1 52 ? -9.312 32.837 -15.829 1.00 17.38 52 GLY B C 1
ATOM 1674 O O . GLY B 1 52 ? -9.543 31.752 -16.360 1.00 18.30 52 GLY B O 1
ATOM 1675 N N . ASP B 1 53 ? -10.151 33.871 -15.907 1.00 18.35 53 ASP B N 1
ATOM 1676 C CA . ASP B 1 53 ? -11.393 33.751 -16.671 1.00 17.26 53 ASP B CA 1
ATOM 1677 C C . ASP B 1 53 ? -11.024 33.647 -18.137 1.00 19.55 53 ASP B C 1
ATOM 1678 O O . ASP B 1 53 ? -9.961 34.130 -18.562 1.00 17.75 53 ASP B O 1
ATOM 1683 N N . VAL B 1 54 ? -11.915 33.049 -18.916 1.00 18.83 54 VAL B N 1
ATOM 1684 C CA . VAL B 1 54 ? -11.638 32.836 -20.315 1.00 21.07 54 VAL B CA 1
ATOM 1685 C C . VAL B 1 54 ? -12.697 33.457 -21.227 1.00 21.08 54 VAL B C 1
ATOM 1686 O O . VAL B 1 54 ? -13.877 33.408 -20.933 1.00 20.28 54 VAL B O 1
ATOM 1690 N N . VAL B 1 55 ? -12.253 34.089 -22.305 1.00 19.66 55 VAL B N 1
ATOM 1691 C CA . VAL B 1 55 ? -13.184 34.666 -23.275 1.00 19.53 55 VAL B CA 1
ATOM 1692 C C . VAL B 1 55 ? -13.382 33.546 -24.291 1.00 19.12 55 VAL B C 1
ATOM 1693 O O . VAL B 1 55 ? -12.403 33.032 -24.844 1.00 19.63 55 VAL B O 1
ATOM 1697 N N . VAL B 1 56 ? -14.635 33.135 -24.498 1.00 18.37 56 VAL B N 1
ATOM 1698 C CA . VAL B 1 56 ? -14.961 32.074 -25.451 1.00 17.33 56 VAL B CA 1
ATOM 1699 C C . VAL B 1 56 ? -15.893 32.669 -26.493 1.00 20.14 56 VAL B C 1
ATOM 1700 O O . VAL B 1 56 ? -16.839 33.384 -26.158 1.00 19.30 56 VAL B O 1
ATOM 1704 N N . ALA B 1 57 ? -15.633 32.393 -27.764 1.00 19.52 57 ALA B N 1
ATOM 1705 C CA . ALA B 1 57 ? -16.460 32.996 -28.801 1.00 20.64 57 ALA B CA 1
ATOM 1706 C C . ALA B 1 57 ? -16.750 32.071 -29.964 1.00 23.12 57 ALA B C 1
ATOM 1707 O O . ALA B 1 57 ? -16.214 30.979 -30.037 1.00 24.14 57 ALA B O 1
ATOM 1709 N N . GLY B 1 58 ? -17.610 32.525 -30.871 1.00 24.47 58 GLY B N 1
ATOM 1710 C CA . GLY B 1 58 ? -17.938 31.725 -32.029 1.00 25.03 58 GLY B CA 1
ATOM 1711 C C . GLY B 1 58 ? -16.946 31.983 -33.146 1.00 25.76 58 GLY B C 1
ATOM 1712 O O . GLY B 1 58 ? -15.730 31.969 -32.935 1.00 23.69 58 GLY B O 1
ATOM 1713 N N . LYS B 1 59 ? -17.462 32.232 -34.338 1.00 25.77 59 LYS B N 1
ATOM 1714 C CA . LYS B 1 59 ? -16.618 32.483 -35.496 1.00 28.19 59 LYS B CA 1
ATOM 1715 C C . LYS B 1 59 ? -16.119 33.910 -35.581 1.00 26.89 59 LYS B C 1
ATOM 1716 O O . LYS B 1 59 ? -16.705 34.826 -35.021 1.00 25.88 59 LYS B O 1
ATOM 1722 N N . ASN B 1 60 ? -15.024 34.080 -36.313 1.00 27.08 60 ASN B N 1
ATOM 1723 C CA . ASN B 1 60 ? -14.423 35.381 -36.552 1.00 27.18 60 ASN B CA 1
ATOM 1724 C C . ASN B 1 60 ? -14.259 36.294 -35.352 1.00 26.42 60 ASN B C 1
ATOM 1725 O O . ASN B 1 60 ? -14.586 37.486 -35.424 1.00 25.42 60 ASN B O 1
ATOM 1730 N N . PHE B 1 61 ? -13.746 35.764 -34.249 1.00 25.30 61 PHE B N 1
ATOM 1731 C CA . PHE B 1 61 ? -13.564 36.622 -33.103 1.00 23.46 61 PHE B CA 1
ATOM 1732 C C . PHE B 1 61 ? -12.431 37.620 -33.335 1.00 25.32 61 PHE B C 1
ATOM 1733 O O . PHE B 1 61 ? -11.297 37.241 -33.655 1.00 25.04 61 PHE B O 1
ATOM 1741 N N . GLY B 1 62 ? -12.735 38.896 -33.163 1.00 23.00 62 GLY B N 1
ATOM 1742 C CA . GLY B 1 62 ? -11.714 39.906 -33.325 1.00 26.68 62 GLY B CA 1
ATOM 1743 C C . GLY B 1 62 ? -11.526 40.432 -34.737 1.00 28.36 62 GLY B C 1
ATOM 1744 O O . GLY B 1 62 ? -10.454 40.925 -35.065 1.00 28.52 62 GLY B O 1
ATOM 1745 N N . ILE B 1 63 ? -12.541 40.318 -35.587 1.00 29.72 63 ILE B N 1
ATOM 1746 C CA . ILE B 1 63 ? -12.398 40.846 -36.933 1.00 31.17 63 ILE B CA 1
ATOM 1747 C C . ILE B 1 63 ? -12.438 42.361 -36.835 1.00 32.30 63 ILE B C 1
ATOM 1748 O O . ILE B 1 63 ? -12.751 42.918 -35.778 1.00 29.90 63 ILE B O 1
ATOM 1753 N N . GLY B 1 64 ? -12.107 43.030 -37.934 1.00 35.32 64 GLY B N 1
ATOM 1754 C CA . GLY B 1 64 ? -12.134 44.480 -37.940 1.00 39.41 64 GLY B CA 1
ATOM 1755 C C . GLY B 1 64 ? -10.783 45.171 -37.887 1.00 43.61 64 GLY B C 1
ATOM 1756 O O . GLY B 1 64 ? -9.730 44.542 -38.050 1.00 43.36 64 GLY B O 1
ATOM 1757 N N . SER B 1 65 ? -10.834 46.481 -37.652 1.00 47.97 65 SER B N 1
ATOM 1758 C CA . SER B 1 65 ? -9.659 47.344 -37.559 1.00 51.87 65 SER B CA 1
ATOM 1759 C C . SER B 1 65 ? -8.514 46.717 -36.780 1.00 53.89 65 SER B C 1
ATOM 1760 O O . SER B 1 65 ? -8.724 45.967 -35.827 1.00 53.95 65 SER B O 1
ATOM 1763 N N . SER B 1 66 ? -7.296 47.057 -37.187 1.00 55.84 66 SER B N 1
ATOM 1764 C CA . SER B 1 66 ? -6.094 46.531 -36.564 1.00 57.59 66 SER B CA 1
ATOM 1765 C C . SER B 1 66 ? -5.691 47.251 -35.282 1.00 57.82 66 SER B C 1
ATOM 1766 O O . SER B 1 66 ? -4.562 47.727 -35.159 1.00 58.73 66 SER B O 1
ATOM 1769 N N . ARG B 1 67 ? -6.602 47.333 -34.323 1.00 57.38 67 ARG B N 1
ATOM 1770 C CA . ARG B 1 67 ? -6.274 47.990 -33.067 1.00 57.15 67 ARG B CA 1
ATOM 1771 C C . ARG B 1 67 ? -5.774 46.988 -32.022 1.00 55.30 67 ARG B C 1
ATOM 1772 O O . ARG B 1 67 ? -6.528 46.132 -31.553 1.00 55.72 67 ARG B O 1
ATOM 1780 N N . GLU B 1 68 ? -4.496 47.100 -31.664 1.00 52.53 68 GLU B N 1
ATOM 1781 C CA . GLU B 1 68 ? -3.892 46.203 -30.684 1.00 49.55 68 GLU B CA 1
ATOM 1782 C C . GLU B 1 68 ? -4.421 46.457 -29.276 1.00 45.72 68 GLU B C 1
ATOM 1783 O O . GLU B 1 68 ? -4.165 45.678 -28.361 1.00 44.21 68 GLU B O 1
ATOM 1789 N N . SER B 1 69 ? -5.172 47.541 -29.106 1.00 41.40 69 SER B N 1
ATOM 1790 C CA . SER B 1 69 ? -5.740 47.862 -27.800 1.00 37.80 69 SER B CA 1
ATOM 1791 C C . SER B 1 69 ? -6.669 46.749 -27.308 1.00 34.23 69 SER B C 1
ATOM 1792 O O . SER B 1 69 ? -6.767 46.508 -26.112 1.00 33.96 69 SER B O 1
ATOM 1795 N N . ALA B 1 70 ? -7.346 46.072 -28.229 1.00 33.56 70 ALA B N 1
ATOM 1796 C CA . ALA B 1 70 ? -8.256 44.977 -27.865 1.00 32.28 70 ALA B CA 1
ATOM 1797 C C . ALA B 1 70 ? -7.491 43.915 -27.072 1.00 31.57 70 ALA B C 1
ATOM 1798 O O . ALA B 1 70 ? -7.833 43.599 -25.931 1.00 29.66 70 ALA B O 1
ATOM 1800 N N . ALA B 1 71 ? -6.445 43.365 -27.678 1.00 30.45 71 ALA B N 1
ATOM 1801 C CA . ALA B 1 71 ? -5.648 42.353 -27.000 1.00 29.12 71 ALA B CA 1
ATOM 1802 C C . ALA B 1 71 ? -5.095 42.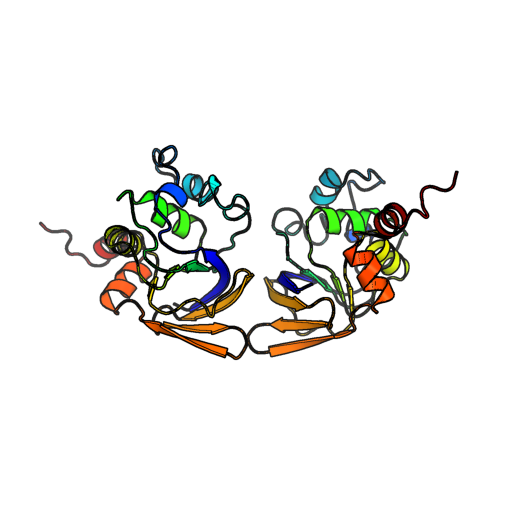89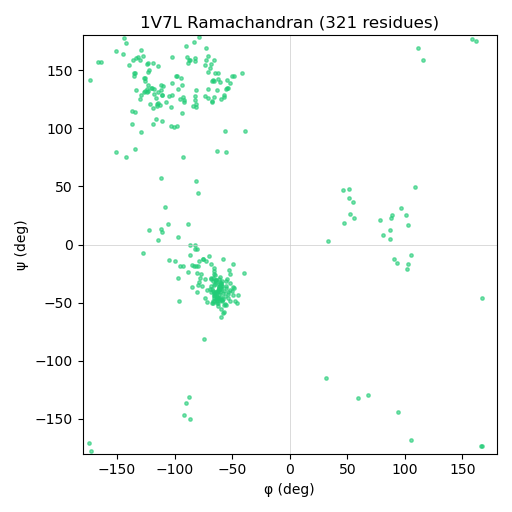3 -25.681 1.00 27.79 71 ALA B C 1
ATOM 1803 O O . ALA B 1 71 ? -5.068 42.188 -24.678 1.00 29.30 71 ALA B O 1
ATOM 1805 N N . LEU B 1 72 ? -4.656 44.145 -25.682 1.00 28.26 72 LEU B N 1
ATOM 1806 C CA . LEU B 1 72 ? -4.106 44.764 -24.475 1.00 28.62 72 LEU B CA 1
ATOM 1807 C C . LEU B 1 72 ? -5.114 44.803 -23.330 1.00 29.08 72 LEU B C 1
ATOM 1808 O O . LEU B 1 72 ? -4.783 44.494 -22.180 1.00 27.44 72 LEU B O 1
ATOM 1813 N N . ALA B 1 73 ? -6.344 45.200 -23.650 1.00 27.83 73 ALA B N 1
ATOM 1814 C CA . ALA B 1 73 ? -7.406 45.270 -22.651 1.00 26.65 73 ALA B CA 1
ATOM 1815 C C . ALA B 1 73 ? -7.623 43.905 -22.002 1.00 24.82 73 ALA B C 1
ATOM 1816 O O . ALA B 1 73 ? -7.708 43.799 -20.781 1.00 25.81 73 ALA B O 1
ATOM 1818 N N . LEU B 1 74 ? -7.707 42.859 -22.816 1.00 25.01 74 LEU B N 1
ATOM 1819 C CA . LEU B 1 74 ? -7.906 41.514 -22.290 1.00 25.34 74 LEU B CA 1
ATOM 1820 C C . LEU B 1 74 ? -6.717 41.098 -21.432 1.00 26.87 74 LEU B C 1
ATOM 1821 O O . LEU B 1 74 ? -6.880 40.501 -20.374 1.00 26.15 74 LEU B O 1
ATOM 1826 N N . LYS B 1 75 ? -5.513 41.419 -21.890 1.00 27.71 75 LYS B N 1
ATOM 1827 C CA . LYS B 1 75 ? -4.324 41.073 -21.125 1.00 28.06 75 LYS B CA 1
ATOM 1828 C C . LYS B 1 75 ? -4.354 41.798 -19.787 1.00 26.99 75 LYS B C 1
ATOM 1829 O O . LYS B 1 75 ? -4.098 41.210 -18.744 1.00 28.29 75 LYS B O 1
ATOM 1835 N N . ALA B 1 76 ? -4.694 43.079 -19.817 1.00 28.44 76 ALA B N 1
ATOM 1836 C CA . ALA B 1 76 ? -4.728 43.881 -18.601 1.00 28.15 76 ALA B CA 1
ATOM 1837 C C . ALA B 1 76 ? -5.677 43.322 -17.549 1.00 30.15 76 ALA B C 1
ATOM 1838 O O . ALA B 1 76 ? -5.449 43.475 -16.342 1.00 27.65 76 ALA B O 1
ATOM 1840 N N . LEU B 1 77 ? -6.744 42.672 -18.012 1.00 28.02 77 LEU B N 1
ATOM 1841 C CA . LEU B 1 77 ? -7.742 42.103 -17.117 1.00 27.85 77 LEU B CA 1
ATOM 1842 C C . LEU B 1 77 ? -7.370 40.744 -16.566 1.00 25.92 77 LEU B C 1
ATOM 1843 O O . LEU B 1 77 ? -8.090 40.198 -15.747 1.00 26.85 77 LEU B O 1
ATOM 1848 N N . GLY B 1 78 ? -6.247 40.192 -17.015 1.00 25.18 78 GLY B N 1
ATOM 1849 C CA . GLY B 1 78 ? -5.831 38.896 -16.507 1.00 23.06 78 GLY B CA 1
ATOM 1850 C C . GLY B 1 78 ? -6.572 37.723 -17.110 1.00 22.59 78 GLY B C 1
ATOM 1851 O O . GLY B 1 78 ? -6.618 36.638 -16.526 1.00 23.00 78 GLY B O 1
ATOM 1852 N N . ILE B 1 79 ? -7.168 37.935 -18.277 1.00 21.43 79 ILE B N 1
ATOM 1853 C CA . ILE B 1 79 ? -7.883 36.869 -18.958 1.00 21.14 79 ILE B CA 1
ATOM 1854 C C . ILE B 1 79 ? -6.869 35.764 -19.247 1.00 22.20 79 ILE B C 1
ATOM 1855 O O . ILE B 1 79 ? -5.720 36.053 -19.605 1.00 22.22 79 ILE B O 1
ATOM 1860 N N . ALA B 1 80 ? -7.275 34.505 -19.088 1.00 19.32 80 ALA B N 1
ATOM 1861 C CA . ALA B 1 80 ? -6.371 33.375 -19.318 1.00 18.35 80 ALA B CA 1
ATOM 1862 C C . ALA B 1 80 ? -6.017 33.224 -20.799 1.00 20.31 80 ALA B C 1
ATOM 1863 O O . ALA B 1 80 ? -4.893 32.847 -21.162 1.00 16.08 80 ALA B O 1
ATOM 1865 N N . GLY B 1 81 ? -6.984 33.512 -21.655 1.00 16.56 81 GLY B N 1
ATOM 1866 C CA . GLY B 1 81 ? -6.770 33.371 -23.077 1.00 18.11 81 GLY B CA 1
ATOM 1867 C C . GLY B 1 81 ? -8.109 33.429 -23.776 1.00 19.53 81 GLY B C 1
ATOM 1868 O O . GLY B 1 81 ? -9.134 33.707 -23.132 1.00 18.64 81 GLY B O 1
ATOM 1869 N N . VAL B 1 82 ? -8.105 33.170 -25.080 1.00 17.62 82 VAL B N 1
ATOM 1870 C CA . VAL B 1 82 ? -9.331 33.215 -25.869 1.00 16.08 82 VAL B CA 1
ATOM 1871 C C . VAL B 1 82 ? -9.559 31.898 -26.594 1.00 17.43 82 VAL B C 1
ATOM 1872 O O . VAL B 1 82 ? -8.636 31.317 -27.164 1.00 17.17 82 VAL B O 1
ATOM 1876 N N . ILE B 1 83 ? -10.788 31.403 -26.527 1.00 16.67 83 ILE B N 1
ATOM 1877 C CA . ILE B 1 83 ? -11.167 30.172 -27.209 1.00 17.56 83 ILE B CA 1
ATOM 1878 C C . ILE B 1 83 ? -12.225 30.592 -28.234 1.00 19.87 83 ILE B C 1
ATOM 1879 O O . ILE B 1 83 ? -13.209 31.248 -27.881 1.00 18.50 83 ILE B O 1
ATOM 1884 N N . ALA B 1 84 ? -12.022 30.247 -29.503 1.00 20.38 84 ALA B N 1
ATOM 1885 C CA . ALA B 1 84 ? -12.988 30.637 -30.531 1.00 21.42 84 ALA B CA 1
ATOM 1886 C C . ALA B 1 84 ? -13.006 29.640 -31.670 1.00 23.02 84 ALA B C 1
ATOM 1887 O O . ALA B 1 84 ? -12.129 28.774 -31.778 1.00 23.46 84 ALA B O 1
ATOM 1889 N N . GLU B 1 85 ? -14.016 29.736 -32.521 1.00 22.96 85 GLU B N 1
ATOM 1890 C CA . GLU B 1 85 ? -14.073 28.819 -33.645 1.00 25.59 85 GLU B CA 1
ATOM 1891 C C . GLU B 1 85 ? -13.088 29.290 -34.697 1.00 25.04 85 GLU B C 1
ATOM 1892 O O . GLU B 1 85 ? -12.526 28.489 -35.424 1.00 24.99 85 GLU B O 1
ATOM 1898 N N . SER B 1 86 ? -12.845 30.593 -34.738 1.00 24.88 86 SER B N 1
ATOM 1899 C CA . SER B 1 86 ? -11.903 31.151 -35.694 1.00 26.18 86 SER B CA 1
ATOM 1900 C C . SER B 1 86 ? -11.629 32.562 -35.235 1.00 25.31 86 SER B C 1
ATOM 1901 O O . SER B 1 86 ? -12.429 33.144 -34.495 1.00 26.65 86 SER B O 1
ATOM 1904 N N . PHE B 1 87 ? -10.492 33.111 -35.640 1.00 23.62 87 PHE B N 1
ATOM 1905 C CA . PHE B 1 87 ? -10.146 34.460 -35.233 1.00 22.48 87 PHE B CA 1
ATOM 1906 C C . PHE B 1 87 ? -9.898 35.368 -36.404 1.00 24.36 87 PHE B C 1
ATOM 1907 O O . PHE B 1 87 ? -9.545 34.910 -37.494 1.00 26.00 87 PHE B O 1
ATOM 1915 N N . GLY B 1 88 ? -10.060 36.662 -36.151 1.00 25.03 88 GLY B N 1
ATOM 1916 C CA . GLY B 1 88 ? -9.741 37.645 -37.153 1.00 26.79 88 GLY B CA 1
ATOM 1917 C C . GLY B 1 88 ? -8.213 37.597 -37.213 1.00 28.59 88 GLY B C 1
ATOM 1918 O O . GLY B 1 88 ? -7.529 37.586 -36.178 1.00 22.42 88 GLY B O 1
ATOM 1919 N N . ARG B 1 89 ? -7.679 37.557 -38.429 1.00 29.30 89 ARG B N 1
ATOM 1920 C CA . ARG B 1 89 ? -6.241 37.492 -38.654 1.00 33.21 89 ARG B CA 1
ATOM 1921 C C . ARG B 1 89 ? -5.427 38.489 -37.832 1.00 30.97 89 ARG B C 1
ATOM 1922 O O . ARG B 1 89 ? -4.440 38.117 -37.205 1.00 31.80 89 ARG B O 1
ATOM 1930 N N . ILE B 1 90 ? -5.834 39.752 -37.840 1.00 30.13 90 ILE B N 1
ATOM 1931 C CA . ILE B 1 90 ? -5.116 40.790 -37.120 1.00 30.37 90 ILE B CA 1
ATOM 1932 C C . ILE B 1 90 ? -5.175 40.586 -35.615 1.00 30.27 90 ILE B C 1
ATOM 1933 O O . ILE B 1 90 ? -4.168 40.744 -34.923 1.00 28.28 90 ILE B O 1
ATOM 1938 N N . PHE B 1 91 ? -6.351 40.238 -35.101 1.00 29.24 91 PHE B N 1
ATOM 1939 C CA . PHE B 1 91 ? -6.480 40.008 -33.668 1.00 26.75 91 PHE B CA 1
ATOM 1940 C C . PHE B 1 91 ? -5.595 38.858 -33.207 1.00 26.25 91 PHE B C 1
ATOM 1941 O O . PHE B 1 91 ? -4.929 38.945 -32.169 1.00 24.82 91 PHE B O 1
ATOM 1949 N N . TYR B 1 92 ? -5.640 37.767 -33.962 1.00 25.68 92 TYR B N 1
ATOM 1950 C CA . TYR B 1 92 ? -4.848 36.587 -33.653 1.00 28.41 92 TYR B CA 1
ATOM 1951 C C . TYR B 1 92 ? -3.395 37.037 -33.483 1.00 28.36 92 TYR B C 1
ATOM 1952 O O . TYR B 1 92 ? -2.720 36.718 -32.499 1.00 27.43 92 TYR B O 1
ATOM 1961 N N . ARG B 1 93 ? -2.940 37.818 -34.447 1.00 30.12 93 ARG B N 1
ATOM 1962 C CA . ARG B 1 93 ? -1.594 38.356 -34.439 1.00 31.27 93 ARG B CA 1
ATOM 1963 C C . ARG B 1 93 ? -1.333 39.166 -33.175 1.00 30.13 93 ARG B C 1
ATOM 1964 O O . ARG B 1 93 ? -0.335 38.951 -32.477 1.00 28.28 93 ARG B O 1
ATOM 1972 N N . ASN B 1 94 ? -2.226 40.114 -32.898 1.00 28.25 94 ASN B N 1
ATOM 1973 C CA . ASN B 1 94 ? -2.095 40.975 -31.733 1.00 26.92 94 ASN B CA 1
ATOM 1974 C C . ASN B 1 94 ? -2.130 40.183 -30.425 1.00 24.92 94 ASN B C 1
ATOM 1975 O O . ASN B 1 94 ? -1.413 40.511 -29.498 1.00 22.91 94 ASN B O 1
ATOM 1980 N N . ALA B 1 95 ? -2.945 39.136 -30.353 1.00 23.13 95 ALA B N 1
ATOM 1981 C CA . ALA B 1 95 ? -3.009 38.336 -29.131 1.00 24.96 95 ALA B CA 1
ATOM 1982 C C . ALA B 1 95 ? -1.650 37.689 -28.869 1.00 25.15 95 ALA B C 1
ATOM 1983 O O . ALA B 1 95 ? -1.129 37.739 -27.758 1.00 24.21 95 ALA B O 1
ATOM 1985 N N . ILE B 1 96 ? -1.077 37.092 -29.903 1.00 26.05 96 ILE B N 1
ATOM 1986 C CA . ILE B 1 96 ? 0.224 36.449 -29.764 1.00 28.71 96 ILE B CA 1
ATOM 1987 C C . ILE B 1 96 ? 1.290 37.474 -29.384 1.00 26.69 96 ILE B C 1
ATOM 1988 O O . ILE B 1 96 ? 2.036 37.268 -28.436 1.00 25.91 96 ILE B O 1
ATOM 1993 N N . ASN B 1 97 ? 1.348 38.578 -30.127 1.00 26.13 97 ASN B N 1
ATOM 1994 C CA . ASN B 1 97 ? 2.323 39.638 -29.873 1.00 27.62 97 ASN B CA 1
ATOM 1995 C C . ASN B 1 97 ? 2.251 40.159 -28.439 1.00 27.84 97 ASN B C 1
ATOM 1996 O O . ASN B 1 97 ? 3.271 40.504 -27.832 1.00 25.80 97 ASN B O 1
ATOM 2001 N N . ILE B 1 98 ? 1.037 40.206 -27.896 1.00 27.62 98 ILE B N 1
ATOM 2002 C CA . ILE B 1 98 ? 0.810 40.696 -26.537 1.00 27.86 98 ILE B CA 1
ATOM 2003 C C . ILE B 1 98 ? 1.019 39.599 -25.503 1.00 25.51 98 ILE B C 1
ATOM 2004 O O . ILE B 1 98 ? 1.174 39.871 -24.315 1.00 26.79 98 ILE B O 1
ATOM 2009 N N . GLY B 1 99 ? 1.013 38.351 -25.945 1.00 24.85 99 GLY B N 1
ATOM 2010 C CA . GLY B 1 99 ? 1.228 37.271 -25.002 1.00 23.66 99 GLY B CA 1
ATOM 2011 C C . GLY B 1 99 ? -0.040 36.624 -24.489 1.00 25.60 99 GLY B C 1
ATOM 2012 O O . GLY B 1 99 ? -0.102 36.155 -23.351 1.00 25.78 99 GLY B O 1
ATOM 2013 N N . ILE B 1 100 ? -1.069 36.591 -25.322 1.00 23.66 100 ILE B N 1
ATOM 2014 C CA . ILE B 1 100 ? -2.312 35.967 -24.902 1.00 23.36 100 ILE B CA 1
ATOM 2015 C C . ILE B 1 100 ? -2.493 34.655 -25.628 1.00 20.36 100 ILE B C 1
ATOM 2016 O O . ILE B 1 100 ? -2.505 34.624 -26.848 1.00 20.99 100 ILE B O 1
ATOM 2021 N N . PRO B 1 101 ? -2.639 33.545 -24.881 1.00 20.36 101 PRO B N 1
ATOM 2022 C CA . PRO B 1 101 ? -2.832 32.188 -25.420 1.00 21.28 101 PRO B CA 1
ATOM 2023 C C . PRO B 1 101 ? -4.172 32.094 -26.170 1.00 23.20 101 PRO B C 1
ATOM 2024 O O . PRO B 1 101 ? -5.139 32.718 -25.773 1.00 22.02 101 PRO B O 1
ATOM 2028 N N . LEU B 1 102 ? -4.232 31.274 -27.216 1.00 25.18 102 LEU B N 1
ATOM 2029 C CA . LEU B 1 102 ? -5.451 31.111 -27.992 1.00 24.08 102 LEU B CA 1
ATOM 2030 C C . LEU B 1 102 ? -5.741 29.645 -28.286 1.00 24.23 102 LEU B C 1
ATOM 2031 O O . LEU B 1 102 ? -4.821 28.848 -28.491 1.00 22.92 102 LEU B O 1
ATOM 2036 N N . LEU B 1 103 ? -7.020 29.280 -28.301 1.00 24.53 103 LEU B N 1
ATOM 2037 C CA . LEU B 1 103 ? -7.430 27.907 -28.624 1.00 23.04 103 LEU B CA 1
ATOM 2038 C C . LEU B 1 103 ? -8.452 28.005 -29.746 1.00 24.72 103 LEU B C 1
ATOM 2039 O O . LEU B 1 103 ? -9.252 28.945 -29.786 1.00 20.72 103 LEU B O 1
ATOM 2044 N N . LEU B 1 104 ? -8.404 27.044 -30.662 1.00 25.98 104 LEU B N 1
ATOM 2045 C CA . LEU B 1 104 ? -9.309 27.001 -31.816 1.00 27.21 104 LEU B CA 1
ATOM 2046 C C . LEU B 1 104 ? -10.168 25.758 -31.800 1.00 26.64 104 LEU B C 1
ATOM 2047 O O . LEU B 1 104 ? -9.665 24.655 -31.586 1.00 28.62 104 LEU B O 1
ATOM 2052 N N . GLY B 1 105 ? -11.460 25.932 -32.037 1.00 25.79 105 GLY B N 1
ATOM 2053 C CA . GLY B 1 105 ? -12.353 24.794 -32.060 1.00 26.33 105 GLY B CA 1
ATOM 2054 C C . GLY B 1 105 ? -13.805 25.170 -31.822 1.00 27.50 105 GLY B C 1
ATOM 2055 O O . GLY B 1 105 ? -14.118 26.335 -31.589 1.00 26.08 105 GLY B O 1
ATOM 2056 N N . LYS B 1 106 ? -14.687 24.174 -31.889 1.00 27.82 106 LYS B N 1
ATOM 2057 C CA . LYS B 1 106 ? -16.112 24.390 -31.674 1.00 30.29 106 LYS B CA 1
ATOM 2058 C C . LYS B 1 106 ? -16.343 24.815 -30.228 1.00 29.19 106 LYS B C 1
ATOM 2059 O O . LYS B 1 106 ? -15.895 24.145 -29.297 1.00 30.53 106 LYS B O 1
ATOM 2065 N N . THR B 1 107 ? -17.034 25.932 -30.037 1.00 28.48 107 THR B N 1
ATOM 2066 C CA . THR B 1 107 ? -17.292 26.423 -28.686 1.00 27.32 107 THR B CA 1
ATOM 2067 C C . THR B 1 107 ? -18.771 26.342 -28.275 1.00 27.49 107 THR B C 1
ATOM 2068 O O . THR B 1 107 ? -19.174 26.936 -27.280 1.00 26.09 107 THR B O 1
ATOM 2072 N N . GLU B 1 108 ? -19.575 25.608 -29.039 1.00 28.18 108 GLU B N 1
ATOM 2073 C CA . GLU B 1 108 ? -20.997 25.468 -28.729 1.00 29.66 108 GLU B CA 1
ATOM 2074 C C . GLU B 1 108 ? -21.266 24.832 -27.373 1.00 29.80 108 GLU B C 1
ATOM 2075 O O . GLU B 1 108 ? -22.297 25.100 -26.755 1.00 30.40 108 GLU B O 1
ATOM 2081 N N . GLY B 1 109 ? -20.342 23.991 -26.914 1.00 28.03 109 GLY B N 1
ATOM 2082 C CA . GLY B 1 109 ? -20.516 23.319 -25.637 1.00 28.61 109 GLY B CA 1
ATOM 2083 C C . GLY B 1 109 ? -20.127 24.137 -24.419 1.00 29.12 109 GLY B C 1
ATOM 2084 O O . GLY B 1 109 ? -20.231 23.657 -23.290 1.00 31.15 109 GLY B O 1
ATOM 2085 N N . LEU B 1 110 ? -19.674 25.364 -24.640 1.00 25.79 110 LEU B N 1
ATOM 2086 C CA . LEU B 1 110 ? -19.272 26.240 -23.550 1.00 26.47 110 LEU B CA 1
ATOM 2087 C C . LEU B 1 110 ? -20.276 27.376 -23.458 1.00 26.40 110 LEU B C 1
ATOM 2088 O O . LEU B 1 110 ? -20.576 28.033 -24.447 1.00 26.16 110 LEU B O 1
ATOM 2093 N N . LYS B 1 111 ? -20.796 27.600 -22.260 1.00 25.54 111 LYS B N 1
ATOM 2094 C CA . LYS B 1 111 ? -21.790 28.642 -22.059 1.00 24.13 111 LYS B CA 1
ATOM 2095 C C . LYS B 1 111 ? -21.296 29.689 -21.097 1.00 22.34 111 LYS B C 1
ATOM 2096 O O . LYS B 1 111 ? -20.444 29.409 -20.267 1.00 20.24 111 LYS B O 1
ATOM 2102 N N . ASP B 1 112 ? -21.860 30.886 -21.192 1.00 21.60 112 ASP B N 1
ATOM 2103 C CA . ASP B 1 112 ? -21.493 31.958 -20.282 1.00 21.18 112 ASP B CA 1
ATOM 2104 C C . ASP B 1 112 ? -21.685 31.500 -18.841 1.00 21.02 112 ASP B C 1
ATOM 2105 O O . ASP B 1 112 ? -22.715 30.913 -18.494 1.00 18.82 112 ASP B O 1
ATOM 2110 N N . GLY B 1 113 ? -20.691 31.761 -17.996 1.00 19.56 113 GLY B N 1
ATOM 2111 C CA . GLY B 1 113 ? -20.821 31.357 -16.616 1.00 20.52 113 GLY B CA 1
ATOM 2112 C C . GLY B 1 113 ? -20.227 29.995 -16.324 1.00 22.13 113 GLY B C 1
ATOM 2113 O O . GLY B 1 113 ? -20.021 29.673 -15.158 1.00 23.63 113 GLY B O 1
ATOM 2114 N N . ASP B 1 114 ? -19.949 29.187 -17.348 1.00 20.42 114 ASP B N 1
ATOM 2115 C CA . ASP B 1 114 ? -19.359 27.876 -17.090 1.00 20.14 114 ASP B CA 1
ATOM 2116 C C . ASP B 1 114 ? -17.990 28.073 -16.424 1.00 20.98 114 ASP B C 1
ATOM 2117 O O . ASP B 1 114 ? -17.289 29.049 -16.700 1.00 20.01 114 ASP B O 1
ATOM 2122 N N . LEU B 1 115 ? -17.630 27.136 -15.556 1.00 19.45 115 LEU B N 1
ATOM 2123 C CA . LEU B 1 115 ? -16.338 27.133 -14.880 1.00 21.58 115 LEU B CA 1
ATOM 2124 C C . LEU B 1 115 ? -15.530 26.090 -15.633 1.00 20.70 115 LEU B C 1
ATOM 2125 O O . LEU B 1 115 ? -16.001 24.985 -15.836 1.00 20.71 115 LEU B O 1
ATOM 2130 N N . VAL B 1 116 ? -14.326 26.446 -16.073 1.00 21.22 116 VAL B N 1
ATOM 2131 C CA . VAL B 1 116 ? -13.507 25.498 -16.815 1.00 20.37 116 VAL B CA 1
ATOM 2132 C C . VAL B 1 116 ? -12.043 25.581 -16.422 1.00 20.57 116 VAL B C 1
ATOM 2133 O O . VAL B 1 116 ? -11.578 26.596 -15.931 1.00 19.38 116 VAL B O 1
ATOM 2137 N N . THR B 1 117 ? -11.329 24.486 -16.613 1.00 20.78 117 THR B N 1
ATOM 2138 C CA . THR B 1 117 ? -9.899 24.488 -16.330 1.00 22.23 117 THR B CA 1
ATOM 2139 C C . THR B 1 117 ? -9.302 24.253 -17.709 1.00 23.03 117 THR B C 1
ATOM 2140 O O . THR B 1 117 ? -9.583 23.241 -18.343 1.00 23.38 117 THR B O 1
ATOM 2144 N N . VAL B 1 118 ? -8.507 25.213 -18.175 1.00 20.22 118 VAL B N 1
ATOM 2145 C CA . VAL B 1 118 ? -7.928 25.121 -19.508 1.00 19.94 118 VAL B CA 1
ATOM 2146 C C . VAL B 1 118 ? -6.415 24.903 -19.551 1.00 21.21 118 VAL B C 1
ATOM 2147 O O . VAL B 1 118 ? -5.650 25.643 -18.922 1.00 22.12 118 VAL B O 1
ATOM 2151 N N . ASN B 1 119 ? -6.002 23.898 -20.314 1.00 22.38 119 ASN B N 1
ATOM 2152 C CA . ASN B 1 119 ? -4.584 23.615 -20.527 1.00 24.17 119 ASN B CA 1
ATOM 2153 C C . ASN B 1 119 ? -4.294 24.275 -21.886 1.00 22.45 119 ASN B C 1
ATOM 2154 O O . ASN B 1 119 ? -4.646 23.742 -22.931 1.00 23.05 119 ASN B O 1
ATOM 2159 N N . TRP B 1 120 ? -3.671 25.444 -21.869 1.00 23.49 120 TRP B N 1
ATOM 2160 C CA . TRP B 1 120 ? -3.416 26.163 -23.113 1.00 24.13 120 TRP B CA 1
ATOM 2161 C C . TRP B 1 120 ? -2.391 25.510 -24.037 1.00 26.26 120 TRP B C 1
ATOM 2162 O O . TRP B 1 120 ? -2.322 25.822 -25.224 1.00 25.95 120 TRP B O 1
ATOM 2173 N N . GLU B 1 121 ? -1.610 24.584 -23.499 1.00 28.50 121 GLU B N 1
ATOM 2174 C CA . GLU B 1 121 ? -0.603 23.911 -24.305 1.00 29.97 121 GLU B CA 1
ATOM 2175 C C . GLU B 1 121 ? -1.166 22.730 -25.069 1.00 28.50 121 GLU B C 1
ATOM 2176 O O . GLU B 1 121 ? -0.777 22.498 -26.203 1.00 29.13 121 GLU B O 1
ATOM 2182 N N . THR B 1 122 ? -2.096 21.996 -24.467 1.00 26.62 122 THR B N 1
ATOM 2183 C CA . THR B 1 122 ? -2.672 20.831 -25.130 1.00 25.76 122 THR B CA 1
ATOM 2184 C C . THR B 1 122 ? -4.029 21.096 -25.760 1.00 24.75 122 THR B C 1
ATOM 2185 O O . THR B 1 122 ? -4.522 20.277 -26.543 1.00 24.29 122 THR B O 1
ATOM 2189 N N . GLY B 1 123 ? -4.645 22.216 -25.395 1.00 22.95 123 GLY B N 1
ATOM 2190 C CA . GLY B 1 123 ? -5.966 22.532 -25.907 1.00 22.83 123 GLY B CA 1
ATOM 2191 C C . GLY B 1 123 ? -7.090 21.803 -25.165 1.00 25.78 123 GLY B C 1
ATOM 2192 O O . GLY B 1 123 ? -8.256 21.858 -25.574 1.00 25.95 123 GLY B O 1
ATOM 2193 N N . GLU B 1 124 ? -6.757 21.129 -24.066 1.00 26.18 124 GLU B N 1
ATOM 2194 C CA . GLU B 1 124 ? -7.759 20.379 -23.302 1.00 28.32 124 GLU B CA 1
ATOM 2195 C C . GLU B 1 124 ? -8.533 21.297 -22.360 1.00 26.72 124 GLU B C 1
ATOM 2196 O O . GLU B 1 124 ? -7.940 22.005 -21.535 1.00 24.21 124 GLU B O 1
ATOM 2202 N N . VAL B 1 125 ? -9.859 21.285 -22.488 1.00 25.75 125 VAL B N 1
ATOM 2203 C CA . VAL B 1 125 ? -10.711 22.123 -21.647 1.00 24.95 125 VAL B CA 1
ATOM 2204 C C . VAL B 1 125 ? -11.625 21.216 -20.829 1.00 26.23 125 VAL B C 1
ATOM 2205 O O . VAL B 1 125 ? -12.427 20.461 -21.382 1.00 26.05 125 VAL B O 1
ATOM 2209 N N . ARG B 1 126 ? -11.481 21.284 -19.509 1.00 27.55 126 ARG B N 1
ATOM 2210 C CA . ARG B 1 126 ? -12.284 20.464 -18.595 1.00 28.92 126 ARG B CA 1
ATOM 2211 C C . ARG B 1 126 ? -13.467 21.287 -18.134 1.00 29.00 126 ARG B C 1
ATOM 2212 O O . ARG B 1 126 ? -13.293 22.385 -17.618 1.00 24.02 126 ARG B O 1
ATOM 2220 N N . LYS B 1 127 ? -14.659 20.734 -18.333 1.00 28.45 127 LYS B N 1
ATOM 2221 C CA . LYS B 1 127 ? -15.911 21.365 -17.953 1.00 31.93 127 LYS B CA 1
ATOM 2222 C C . LYS B 1 127 ? -16.694 20.241 -17.263 1.00 32.78 127 LYS B C 1
ATOM 2223 O O . LYS B 1 127 ? -17.036 19.241 -17.895 1.00 31.73 127 LYS B O 1
ATOM 2229 N N . GLY B 1 128 ? -16.935 20.379 -15.958 1.00 32.61 128 GLY B N 1
ATOM 2230 C CA . GLY B 1 128 ? -17.643 19.332 -15.245 1.00 33.43 128 GLY B CA 1
ATOM 2231 C C . GLY B 1 128 ? -16.828 18.068 -15.407 1.00 35.43 128 GLY B C 1
ATOM 2232 O O . GLY B 1 128 ? -15.611 18.083 -15.214 1.00 35.94 128 GLY B O 1
ATOM 2233 N N . ASP B 1 129 ? -17.471 16.969 -15.776 1.00 35.06 129 ASP B N 1
ATOM 2234 C CA . ASP B 1 129 ? -16.731 15.733 -15.952 1.00 38.58 129 ASP B CA 1
ATOM 2235 C C . ASP B 1 129 ? -16.372 15.491 -17.414 1.00 38.68 129 ASP B C 1
ATOM 2236 O O . ASP B 1 129 ? -15.851 14.435 -17.766 1.00 39.05 129 ASP B O 1
ATOM 2241 N N . GLU B 1 130 ? -16.648 16.471 -18.266 1.00 39.16 130 GLU B N 1
ATOM 2242 C CA . GLU B 1 130 ? -16.343 16.316 -19.679 1.00 40.86 130 GLU B CA 1
ATOM 2243 C C . GLU B 1 130 ? -15.081 17.074 -20.076 1.00 40.21 130 GLU B C 1
ATOM 2244 O O . GLU B 1 130 ? -14.613 17.971 -19.374 1.00 36.57 130 GLU B O 1
ATOM 2250 N N . ILE B 1 131 ? -14.529 16.684 -21.213 1.00 39.98 131 ILE B N 1
ATOM 2251 C CA . ILE B 1 131 ? -13.325 17.299 -21.716 1.00 39.46 131 ILE B CA 1
ATOM 2252 C C . ILE B 1 131 ? -13.573 17.690 -23.153 1.00 37.99 131 ILE B C 1
ATOM 2253 O O . ILE B 1 131 ? -14.047 16.887 -23.956 1.00 39.52 131 ILE B O 1
ATOM 2258 N N . LEU B 1 132 ? -13.283 18.944 -23.462 1.00 36.39 132 LEU B N 1
ATOM 2259 C CA . LEU B 1 132 ? -13.463 19.463 -24.807 1.00 35.27 132 LEU B CA 1
ATOM 2260 C C . LEU B 1 132 ? -12.058 19.719 -25.324 1.00 35.44 132 LEU B C 1
ATOM 2261 O O . LEU B 1 132 ? -11.218 20.282 -24.609 1.00 33.83 132 LEU B O 1
ATOM 2266 N N . MET B 1 133 ? -11.789 19.273 -26.549 1.00 33.45 133 MET B N 1
ATOM 2267 C CA . MET B 1 133 ? -10.468 19.453 -27.134 1.00 32.59 133 MET B CA 1
ATOM 2268 C C . MET B 1 133 ? -10.473 20.587 -28.135 1.00 30.12 133 MET B C 1
ATOM 2269 O O . MET B 1 133 ? -11.429 20.757 -28.895 1.00 30.25 133 MET B O 1
ATOM 2274 N N . PHE B 1 134 ? -9.415 21.386 -28.102 1.00 28.79 134 PHE B N 1
ATOM 2275 C CA . PHE B 1 134 ? -9.267 22.506 -29.023 1.00 28.04 134 PHE B CA 1
ATOM 2276 C C . PHE B 1 134 ? -7.848 22.455 -29.557 1.00 27.86 134 PHE B C 1
ATOM 2277 O O . PHE B 1 134 ? -6.983 21.815 -28.960 1.00 28.67 134 PHE B O 1
ATOM 2285 N N . GLU B 1 135 ? -7.606 23.118 -30.679 1.00 28.39 135 GLU B N 1
ATOM 2286 C CA . GLU B 1 135 ? -6.264 23.139 -31.233 1.00 28.40 135 GLU B CA 1
ATOM 2287 C C . GLU B 1 135 ? -5.479 24.243 -30.535 1.00 26.48 135 GLU B C 1
ATOM 2288 O O . GLU B 1 135 ? -5.844 25.426 -30.601 1.00 26.78 135 GLU B O 1
ATOM 2294 N N . PRO B 1 136 ? -4.394 23.876 -29.845 1.00 24.00 136 PRO B N 1
ATOM 2295 C CA . PRO B 1 136 ? -3.610 24.901 -29.164 1.00 23.30 136 PRO B CA 1
ATOM 2296 C C . PRO B 1 136 ? -2.643 25.541 -30.142 1.00 23.89 136 PRO B C 1
ATOM 2297 O O . PRO B 1 136 ? -2.551 25.128 -31.295 1.00 22.15 136 PRO B O 1
ATOM 2301 N N . LEU B 1 137 ? -1.958 26.571 -29.668 1.00 24.05 137 LEU B N 1
ATOM 2302 C CA . LEU B 1 137 ? -0.953 27.265 -30.447 1.00 24.02 137 LEU B CA 1
ATOM 2303 C C . LEU B 1 137 ? 0.230 26.311 -30.575 1.00 24.91 137 LEU B C 1
ATOM 2304 O O . LEU B 1 137 ? 0.475 25.508 -29.675 1.00 22.97 137 LEU B O 1
ATOM 2309 N N . GLU B 1 138 ? 0.966 26.384 -31.680 1.00 24.71 138 GLU B N 1
ATOM 2310 C CA . GLU B 1 138 ? 2.116 25.509 -31.809 1.00 25.12 138 GLU B CA 1
ATOM 2311 C C . GLU B 1 138 ? 3.195 25.996 -30.836 1.00 24.90 138 GLU B C 1
ATOM 2312 O O . GLU B 1 138 ? 3.167 27.143 -30.370 1.00 21.89 138 GLU B O 1
ATOM 2318 N N . ASP B 1 139 ? 4.153 25.118 -30.552 1.00 25.64 139 ASP B N 1
ATOM 2319 C CA . ASP B 1 139 ? 5.224 25.415 -29.606 1.00 27.36 139 ASP B CA 1
ATOM 2320 C C . ASP B 1 139 ? 5.954 26.729 -29.775 1.00 24.70 139 ASP B C 1
ATOM 2321 O O . ASP B 1 139 ? 6.218 27.400 -28.792 1.00 24.46 139 ASP B O 1
ATOM 2326 N N . PHE B 1 140 ? 6.300 27.090 -31.008 1.00 24.37 140 PHE B N 1
ATOM 2327 C CA . PHE B 1 140 ? 6.987 28.360 -31.263 1.00 23.34 140 PHE B CA 1
ATOM 2328 C C . PHE B 1 140 ? 6.132 29.526 -30.707 1.00 23.04 140 PHE B C 1
ATOM 2329 O O . PHE B 1 140 ? 6.654 30.448 -30.063 1.00 22.18 140 PHE B O 1
ATOM 2337 N N . LEU B 1 141 ? 4.823 29.477 -30.964 1.00 21.99 141 LEU B N 1
ATOM 2338 C CA . LEU B 1 141 ? 3.909 30.527 -30.491 1.00 22.28 141 LEU B CA 1
ATOM 2339 C C . LEU B 1 141 ? 3.687 30.459 -28.972 1.00 21.53 141 LEU B C 1
ATOM 2340 O O . LEU B 1 141 ? 3.609 31.487 -28.306 1.00 22.15 141 LEU B O 1
ATOM 2345 N N . LEU B 1 142 ? 3.572 29.258 -28.414 1.00 21.46 142 LEU B N 1
ATOM 2346 C CA . LEU B 1 142 ? 3.420 29.151 -26.960 1.00 22.69 142 LEU B CA 1
ATOM 2347 C C . LEU B 1 142 ? 4.647 29.781 -26.301 1.00 23.43 142 LEU B C 1
ATOM 2348 O O . LEU B 1 142 ? 4.562 30.447 -25.266 1.00 21.30 142 LEU B O 1
ATOM 2353 N N . GLU B 1 143 ? 5.805 29.577 -26.919 1.00 21.96 143 GLU B N 1
ATOM 2354 C CA . GLU B 1 143 ? 7.021 30.143 -26.370 1.00 23.35 143 GLU B CA 1
ATOM 2355 C C . GLU B 1 143 ? 6.952 31.664 -26.309 1.00 20.87 143 GLU B C 1
ATOM 2356 O O . GLU B 1 143 ? 7.404 32.273 -25.339 1.00 20.39 143 GLU B O 1
ATOM 2362 N N . ILE B 1 144 ? 6.400 32.290 -27.342 1.00 19.97 144 ILE B N 1
ATOM 2363 C CA . ILE B 1 144 ? 6.294 33.752 -27.346 1.00 20.33 144 ILE B CA 1
ATOM 2364 C C . ILE B 1 144 ? 5.337 34.180 -26.236 1.00 18.93 144 ILE B C 1
ATOM 2365 O O . ILE B 1 144 ? 5.591 35.141 -25.499 1.00 20.16 144 ILE B O 1
ATOM 2370 N N . VAL B 1 145 ? 4.246 33.440 -26.097 1.00 20.00 145 VAL B N 1
ATOM 2371 C CA . VAL B 1 145 ? 3.254 33.764 -25.074 1.00 21.01 145 VAL B CA 1
ATOM 2372 C C . VAL B 1 145 ? 3.867 33.558 -23.698 1.00 21.01 145 VAL B C 1
ATOM 2373 O O . VAL B 1 145 ? 3.749 34.399 -22.805 1.00 20.79 145 VAL B O 1
ATOM 2377 N N . ARG B 1 146 ? 4.546 32.433 -23.536 1.00 23.37 146 ARG B N 1
ATOM 2378 C CA . ARG B 1 146 ? 5.173 32.110 -22.269 1.00 24.01 146 ARG B CA 1
ATOM 2379 C C . ARG B 1 146 ? 6.085 33.248 -21.790 1.00 23.71 146 ARG B C 1
ATOM 2380 O O . ARG B 1 146 ? 6.106 33.571 -20.605 1.00 22.54 146 ARG B O 1
ATOM 2388 N N . GLU B 1 147 ? 6.836 33.859 -22.706 1.00 23.77 147 GLU B N 1
ATOM 2389 C CA . GLU B 1 147 ? 7.737 34.952 -22.328 1.00 25.66 147 GLU B CA 1
ATOM 2390 C C . GLU B 1 147 ? 6.992 36.239 -22.066 1.00 25.72 147 GLU B C 1
ATOM 2391 O O . GLU B 1 147 ? 7.563 37.192 -21.523 1.00 26.82 147 GLU B O 1
ATOM 2397 N N . GLY B 1 148 ? 5.718 36.277 -22.447 1.00 23.40 148 GLY B N 1
ATOM 2398 C CA . GLY B 1 148 ? 4.930 37.476 -22.218 1.00 23.11 148 GLY B CA 1
ATOM 2399 C C . GLY B 1 148 ? 4.755 38.374 -23.433 1.00 23.20 148 GLY B C 1
ATOM 2400 O O . GLY B 1 148 ? 4.537 39.584 -23.303 1.00 23.38 148 GLY B O 1
ATOM 2401 N N . GLY B 1 149 ? 4.841 37.806 -24.627 1.00 22.99 149 GLY B N 1
ATOM 2402 C CA . GLY B 1 149 ? 4.679 38.641 -25.801 1.00 23.41 149 GLY B CA 1
ATOM 2403 C C . GLY B 1 149 ? 5.948 38.697 -26.630 1.00 24.28 149 GLY B C 1
ATOM 2404 O O . GLY B 1 149 ? 7.044 38.427 -26.144 1.00 23.43 149 GLY B O 1
ATOM 2405 N N . ILE B 1 150 ? 5.804 39.053 -27.892 1.00 23.31 150 ILE B N 1
ATOM 2406 C CA . ILE B 1 150 ? 6.949 39.090 -28.773 1.00 24.22 150 ILE B CA 1
ATOM 2407 C C . ILE B 1 150 ? 8.033 40.069 -28.339 1.00 24.23 150 ILE B C 1
ATOM 2408 O O . ILE B 1 150 ? 9.216 39.759 -28.457 1.00 23.69 150 ILE B O 1
ATOM 2413 N N . LEU B 1 151 ? 7.652 41.239 -27.832 1.00 22.86 151 LEU B N 1
ATOM 2414 C CA . LEU B 1 151 ? 8.673 42.193 -27.408 1.00 23.82 151 LEU B CA 1
ATOM 2415 C C . LEU B 1 151 ? 9.500 41.614 -26.253 1.00 25.03 151 LEU B C 1
ATOM 2416 O O . LEU B 1 151 ? 10.741 41.651 -26.283 1.00 23.30 151 LEU B O 1
ATOM 2421 N N . GLU B 1 152 ? 8.825 41.085 -25.239 1.00 21.81 152 GLU B N 1
ATOM 2422 C CA . GLU B 1 152 ? 9.529 40.480 -24.112 1.00 25.06 152 GLU B CA 1
ATOM 2423 C C . GLU B 1 152 ? 10.407 39.328 -24.597 1.00 25.07 152 GLU B C 1
ATOM 2424 O O . GLU B 1 152 ? 11.511 39.097 -24.098 1.00 25.34 152 GLU B O 1
ATOM 2430 N N . TYR B 1 153 ? 9.875 38.590 -25.555 1.00 23.58 153 TYR B N 1
ATOM 2431 C CA . TYR B 1 153 ? 10.567 37.468 -26.161 1.00 24.6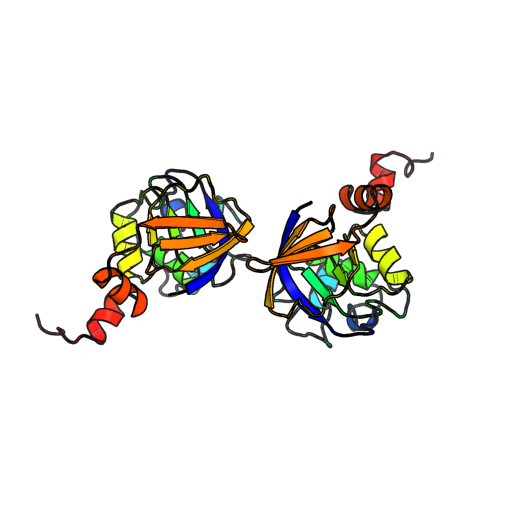3 153 TYR B CA 1
ATOM 2432 C C . TYR B 1 153 ? 11.939 37.893 -26.726 1.00 23.54 153 TYR B C 1
ATOM 2433 O O . TYR B 1 153 ? 12.975 37.277 -26.428 1.00 22.49 153 TYR B O 1
ATOM 2442 N N . ILE B 1 154 ? 11.955 38.938 -27.541 1.00 21.55 154 ILE B N 1
ATOM 2443 C CA . ILE B 1 154 ? 13.220 39.368 -28.118 1.00 21.44 154 ILE B CA 1
ATOM 2444 C C . ILE B 1 154 ? 14.071 40.183 -27.171 1.00 23.46 154 ILE B C 1
ATOM 2445 O O . ILE B 1 154 ? 15.273 40.329 -27.388 1.00 21.69 154 ILE B O 1
ATOM 2450 N N . ARG B 1 155 ? 13.461 40.720 -26.120 1.00 23.30 155 ARG B N 1
ATOM 2451 C CA . ARG B 1 155 ? 14.207 41.498 -25.142 1.00 25.95 155 ARG B CA 1
ATOM 2452 C C . ARG B 1 155 ? 15.083 40.529 -24.335 1.00 26.62 155 ARG B C 1
ATOM 2453 O O . ARG B 1 155 ? 16.279 40.758 -24.160 1.00 24.52 155 ARG B O 1
ATOM 2461 N N . ARG B 1 156 ? 14.467 39.450 -23.842 1.00 26.28 156 ARG B N 1
ATOM 2462 C CA . ARG B 1 156 ? 15.170 38.448 -23.041 1.00 27.27 156 ARG B CA 1
ATOM 2463 C C . ARG B 1 156 ? 16.231 37.775 -23.889 1.00 27.14 156 ARG B C 1
ATOM 2464 O O . ARG B 1 156 ? 17.343 37.528 -23.420 1.00 27.47 156 ARG B O 1
ATOM 2472 N N . ARG B 1 157 ? 15.880 37.483 -25.138 1.00 27.17 157 ARG B N 1
ATOM 2473 C CA . ARG B 1 157 ? 16.807 36.844 -26.063 1.00 29.13 157 ARG B CA 1
ATOM 2474 C C . ARG B 1 157 ? 17.981 37.763 -26.417 1.00 29.57 157 ARG B C 1
ATOM 2475 O O . ARG B 1 157 ? 19.084 37.280 -26.685 1.00 29.91 157 ARG B O 1
ATOM 2483 N N . GLY B 1 158 ? 17.743 39.077 -26.439 1.00 28.69 158 GLY B N 1
ATOM 2484 C CA . GLY B 1 158 ? 18.806 40.018 -26.773 1.00 26.92 158 GLY B CA 1
ATOM 2485 C C . GLY B 1 158 ? 18.714 40.643 -28.161 1.00 27.59 158 GLY B C 1
ATOM 2486 O O . GLY B 1 158 ? 19.451 41.585 -28.474 1.00 25.46 158 GLY B O 1
ATOM 2487 N N . ASP B 1 159 ? 17.799 40.144 -28.985 1.00 26.58 159 ASP B N 1
ATOM 2488 C CA . ASP B 1 159 ? 17.607 40.651 -30.349 1.00 28.88 159 ASP B CA 1
ATOM 2489 C C . ASP B 1 159 ? 17.202 42.113 -30.373 1.00 26.76 159 ASP B C 1
ATOM 2490 O O . ASP B 1 159 ? 17.491 42.840 -31.326 1.00 25.18 159 ASP B O 1
ATOM 2495 N N . LEU B 1 160 ? 16.510 42.534 -29.327 1.00 23.72 160 LEU B N 1
ATOM 2496 C CA . LEU B 1 160 ? 16.061 43.912 -29.224 1.00 25.51 160 LEU B CA 1
ATOM 2497 C C . LEU B 1 160 ? 17.227 44.882 -29.040 1.00 24.03 160 LEU B C 1
ATOM 2498 O O . LEU B 1 160 ? 17.151 46.040 -29.451 1.00 24.33 160 LEU B O 1
ATOM 2503 N N . CYS B 1 161 ? 18.300 44.418 -28.413 1.00 25.41 161 CYS B N 1
ATOM 2504 C CA . CYS B 1 161 ? 19.450 45.277 -28.173 1.00 29.43 161 CYS B CA 1
ATOM 2505 C C . CYS B 1 161 ? 20.485 45.160 -29.283 1.00 32.91 161 CYS B C 1
ATOM 2506 O O . CYS B 1 161 ? 21.539 44.580 -29.107 1.00 35.64 161 CYS B O 1
ATOM 2509 N N . ILE B 1 162 ? 20.183 45.764 -30.419 1.00 38.68 162 ILE B N 1
ATOM 2510 C CA . ILE B 1 162 ? 21.044 45.703 -31.595 1.00 41.30 162 ILE B CA 1
ATOM 2511 C C . ILE B 1 162 ? 22.413 46.367 -31.565 1.00 42.91 162 ILE B C 1
ATOM 2512 O O . ILE B 1 162 ? 23.405 45.748 -31.958 1.00 45.37 162 ILE B O 1
ATOM 2517 N N . ARG B 1 163 ? 22.486 47.616 -31.130 1.00 44.55 163 ARG B N 1
ATOM 2518 C CA . ARG B 1 163 ? 23.774 48.306 -31.096 1.00 46.38 163 ARG B CA 1
ATOM 2519 C C . ARG B 1 163 ? 24.080 48.864 -32.491 1.00 46.22 163 ARG B C 1
ATOM 2520 O O . ARG B 1 163 ? 24.444 50.053 -32.577 1.00 45.40 163 ARG B O 1
#

Nearest PDB structures (foldseek):
  1v7l-assembly1_B  TM=1.006E+00  e=1.813E-37  Pyrococcus horikoshii OT3
  3vba-assembly2_D  TM=9.483E-01  e=1.837E-20  Methanocaldococcus jannaschii DSM 2661
  2pkp-assembly1_A  TM=9.435E-01  e=8.041E-20  Methanocaldococcus jannaschii DSM 2661
  2b3y-assembly2_B  TM=7.716E-01  e=1.545E-10  Homo sapiens
  3snp-assembly2_B  TM=7.604E-01  e=3.858E-08  Oryctolagus cuniculus

Radius of gyration: 22.36 Å; Cα contacts (8 Å, |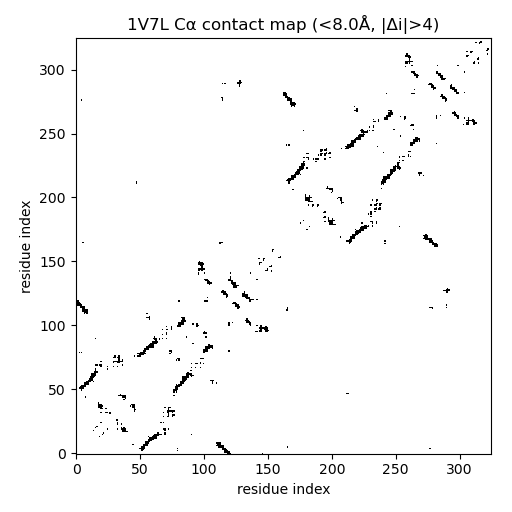Δi|>4): 800; chains: 2; bounding box: 64×44×67 Å

Secondary structure (DSSP, 8-state):
-EEEEEEEE--S--BHHHHS-TTS---S-HHHHHHHTTTTT-TTHHHH--TT-EEE--SSBTBS---THHHHHHHHHT--EEEES-B-HHHHHHHHHHT--EEES--TT--TT-EEEEETTTTEEEETTEEEE-EEPPHHHHHHHHTTSHHHHHHHS-----/-EEEEEEEE--S--BHHHHS-SS-SS---HHHHHHHTTTTT-TTHHHH--TT-EEE--SSBTBSS--THHHHHHHHTT--EEEES-B-HHHHHHHHHHT--EEES--TT--TT-EEEEETTTTEEEETTEEEE-B---HHHHHHHHHTSHHHHHHHHTTT---

Sequence (325 aa):
MITTGKVWKFGDDISTDEITPGRYNLTKDPKELAKIAFIEVRPDFARNVRPGDVVVAGKNFGIGSSRESAALALKALGIAGVIAESFGRIFYRNAINIGIPLLLGKTEGLKDGDLVTVNWETGEVRKGDEILMFEPLEDFLLEIVREGGILEYIRRRGDLCIMITTGKVWKFGDDISTDEITPGRYNLTKDPKELAKIAFIEVRPDFARNVRPGDVVVAGKNFGIGSSRESAALALKALGIAGVIAESFGRIFYRNAINIGIPLLLGKTEGLKDGDLVTVNWETGEVRKGDEILMFEPLEDFLLEIVREGGILEYIRRRGDLCIR

Solvent-accessible surface area: 15835 Å² total; per-residue (Å²): 61,114,39,64,1,38,0,5,50,18,44,81,67,14,22,3,58,56,0,1,7,40,142,57,47,156,49,201,53,55,145,69,3,9,135,18,0,0,59,115,72,56,103,63,0,19,140,18,15,45,105,13,5,1,0,0,0,7,106,50,0,2,62,54,27,67,86,85,7,0,0,52,0,0,84,44,22,25,9,12,0,0,0,0,48,37,28,8,175,32,1,83,114,11,0,10,38,20,5,2,10,3,0,62,20,157,2,139,37,0,120,67,17,28,26,3,38,1,33,1,73,76,0,33,0,126,41,24,124,78,96,27,132,11,111,43,10,116,113,115,30,0,48,10,10,109,8,16,1,68,145,72,33,58,152,120,109,39,119,123,118,229,131,110,25,18,7,52,0,12,45,12,45,84,71,15,24,2,68,51,0,0,21,50,60,29,109,132,46,146,55,59,150,68,0,12,119,16,0,0,69,131,54,47,85,47,0,19,165,52,4,43,70,11,0,0,0,0,0,6,110,58,0,1,52,44,76,65,35,104,6,0,0,29,0,0,74,42,26,27,10,11,0,0,0,0,29,37,18,1,178,48,1,68,130,14,0,8,50,38,6,1,12,2,0,51,22,151,1,108,36,0,126,70,32,28,39,0,17,0,30,2,94,69,0,36,0,110,49,54,105,76,95,42,127,10,113,37,9,121,116,117,33,22,58,9,19,170,48,32,2,76,94,67,21,46,115,135,123,36,74,78,101,142,286

InterPro domains:
  IPR000573 Aconitase A/isopropylmalate dehydratase small subunit, swivel domain [PF00694] (22-100)
  IPR011827 Hydrolyase LeuD/HacB/DmdB [MF_01032] (3-159)
  IPR011827 Hydrolyase LeuD/HacB/DmdB [TIGR02087] (5-157)
  IPR015928 Aconitase/3-isopropylmalate dehydratase, swivel [G3DSA:3.20.19.10] (1-157)
  IPR033940 3-isopropylmalate dehydratase, swivel domain [cd01577] (9-120)
  IPR050075 3-isopropylmalate dehydratase small subunit [PTHR43345] (3-159)